Protein AF-A0A8T0D4L1-F1 (afdb_monomer_lite)

pLDDT: mean 74.95, std 20.28, range [28.84, 95.81]

Sequence (201 aa):
SPGDLHKNLSQYEAFLEKKTTILATTKYEVYATVGHDTTELNAVLRKLYRQISHYAAPSYHMQKLKQVLEDSMYRQNPDLQSMADAVQEFQHLSREDLDTINSHLRRGIDWLEERAHSARGNYSQIYTCARDDLVQYQKGINDSFRKLNNLLNDFKTQGRPPYQDHKSLISTYDSLNELPRFVIPDGTNSPHSNLRTPIRR

Foldseek 3Di:
DLVVLLVLLVVLLVLLVLLLVCQLPDDQFAPEPDGDDCPVVNVLSNVLSVQLVVLSHCDPLSVVLSVLSVVQVPDPDRDLVVNLVSLVVSLVVNVVSLVSNLVSLVVLLVVLCVQLVPDDDVSVVSSVLSSVLSVLSNVSSVVSSVVSNVVSVVSNVVVDDDDDDDDPCVVVSVVSPDPARDHDPYPPDDDDDDDDDGDDD

Secondary structure (DSSP, 8-state):
-HHHHHHHHHHHHHHHHHHHHHHHH-------SS----HHHHHHHHHHHHHHHHHHS--HHHHHHHHHHHHHHH-SS--HHHHHHHHHHHHHHHHHHHHHHHHHHHHHHHHHHHHHHH--THHHHHHHHHHHHHHHHHHHHHHHHHHHHHHHHHHHHTTS--------THHHHHHT--PPP-PPPPS--------------

Radius of gyration: 20.95 Å; chains: 1; bounding box: 54×30×58 Å

Organism: NCBI:txid34504

Structure (mmCIF, N/CA/C/O backbone):
data_AF-A0A8T0D4L1-F1
#
_entry.id   AF-A0A8T0D4L1-F1
#
loop_
_atom_site.group_PDB
_atom_site.id
_atom_site.type_symbol
_atom_site.label_atom_id
_atom_site.label_alt_id
_atom_site.label_comp_id
_atom_site.label_asym_id
_atom_site.label_entity_id
_atom_site.label_seq_id
_atom_site.pdbx_PDB_ins_code
_atom_site.Cartn_x
_atom_site.Cartn_y
_atom_site.Cartn_z
_atom_site.occupancy
_atom_site.B_iso_or_equiv
_atom_site.auth_seq_id
_atom_site.auth_comp_id
_atom_site.auth_asym_id
_atom_site.auth_atom_id
_atom_site.pdbx_PDB_model_num
ATOM 1 N N . SER A 1 1 ? 7.828 -7.654 -21.361 1.00 79.25 1 SER A N 1
ATOM 2 C CA . SER A 1 1 ? 8.547 -6.559 -22.055 1.00 79.25 1 SER A CA 1
ATOM 3 C C . SER A 1 1 ? 8.666 -5.336 -21.137 1.00 79.25 1 SER A C 1
ATOM 5 O O . SER A 1 1 ? 7.965 -5.316 -20.125 1.00 79.25 1 SER A O 1
ATOM 7 N N . PRO A 1 2 ? 9.508 -4.323 -21.440 1.00 84.44 2 PRO A N 1
ATOM 8 C CA . PRO A 1 2 ? 9.590 -3.095 -20.636 1.00 84.44 2 PRO A CA 1
ATOM 9 C C . PRO A 1 2 ? 8.248 -2.363 -20.507 1.00 84.44 2 PRO A C 1
ATOM 11 O O . PRO A 1 2 ? 7.887 -1.935 -19.414 1.00 84.44 2 PRO A O 1
ATOM 14 N N . GLY A 1 3 ? 7.457 -2.318 -21.586 1.00 84.19 3 GLY A N 1
ATOM 15 C CA . GLY A 1 3 ? 6.114 -1.727 -21.572 1.00 84.19 3 GLY A CA 1
ATOM 16 C C . GLY A 1 3 ? 5.126 -2.476 -20.673 1.00 84.19 3 GLY A C 1
ATOM 17 O O . GLY A 1 3 ? 4.360 -1.849 -19.939 1.00 84.19 3 GLY A O 1
ATOM 18 N N . ASP A 1 4 ? 5.181 -3.813 -20.651 1.00 85.88 4 ASP A N 1
ATOM 19 C CA . ASP A 1 4 ? 4.369 -4.600 -19.714 1.00 85.88 4 ASP A CA 1
ATOM 20 C C . ASP A 1 4 ? 4.767 -4.303 -18.268 1.00 85.88 4 ASP A C 1
ATOM 22 O O . ASP A 1 4 ? 3.900 -4.096 -17.419 1.00 85.88 4 ASP A O 1
ATOM 26 N N . LEU A 1 5 ? 6.069 -4.263 -17.971 1.00 87.44 5 LEU A N 1
ATOM 27 C CA . LEU A 1 5 ? 6.547 -3.992 -16.618 1.00 87.44 5 LEU A CA 1
ATOM 28 C C . LEU A 1 5 ? 6.148 -2.583 -16.161 1.00 87.44 5 LEU A C 1
ATOM 30 O O . LEU A 1 5 ? 5.635 -2.428 -15.054 1.00 87.44 5 LEU A O 1
ATOM 34 N N . HIS A 1 6 ? 6.271 -1.589 -17.043 1.00 89.31 6 HIS A N 1
ATOM 35 C CA . HIS A 1 6 ? 5.815 -0.223 -16.798 1.00 89.31 6 HIS A CA 1
ATOM 36 C C . HIS A 1 6 ? 4.321 -0.174 -16.439 1.00 89.31 6 HIS A C 1
ATOM 38 O O . HIS A 1 6 ? 3.927 0.400 -15.422 1.00 89.31 6 HIS A O 1
ATOM 44 N N . LYS A 1 7 ? 3.477 -0.858 -17.223 1.00 88.38 7 LYS A N 1
ATOM 45 C CA . LYS A 1 7 ? 2.037 -0.962 -16.951 1.00 88.38 7 LYS A CA 1
ATOM 46 C C . LYS A 1 7 ? 1.750 -1.606 -15.590 1.00 88.38 7 LYS A C 1
ATOM 48 O O . LYS A 1 7 ? 0.890 -1.117 -14.860 1.00 88.38 7 LYS A O 1
ATOM 53 N N . ASN A 1 8 ? 2.454 -2.683 -15.239 1.00 87.19 8 ASN A N 1
ATOM 54 C CA . ASN A 1 8 ? 2.268 -3.371 -13.957 1.00 87.19 8 ASN A CA 1
ATOM 55 C C . ASN A 1 8 ? 2.717 -2.510 -12.759 1.00 87.19 8 ASN A C 1
ATOM 57 O O . ASN A 1 8 ? 2.049 -2.529 -11.724 1.00 87.19 8 ASN A O 1
ATOM 61 N N . LEU A 1 9 ? 3.785 -1.715 -12.900 1.00 89.19 9 LEU A N 1
ATOM 62 C CA . LEU A 1 9 ? 4.226 -0.755 -11.878 1.00 89.19 9 LEU A CA 1
ATOM 63 C C . LEU A 1 9 ? 3.165 0.323 -11.623 1.00 89.19 9 LEU A C 1
ATOM 65 O O . LEU A 1 9 ? 2.813 0.578 -10.474 1.00 89.19 9 LEU A O 1
ATOM 69 N N . SER A 1 10 ? 2.593 0.903 -12.682 1.00 88.19 10 SER A N 1
ATOM 70 C CA . SER A 1 10 ? 1.508 1.889 -12.557 1.00 88.19 10 SER A CA 1
ATOM 71 C C . SER A 1 10 ? 0.244 1.301 -11.925 1.00 88.19 10 SER A C 1
ATOM 73 O O . SER A 1 10 ? -0.434 1.968 -11.149 1.00 88.19 10 SER A O 1
ATOM 75 N N . GLN A 1 11 ? -0.068 0.032 -12.198 1.00 86.94 11 GLN A N 1
ATOM 76 C CA . GLN A 1 11 ? -1.188 -0.652 -11.545 1.00 86.94 11 GLN A CA 1
ATOM 77 C C . GLN A 1 11 ? -0.941 -0.892 -10.053 1.00 86.94 11 GLN A C 1
ATOM 79 O O . GLN A 1 11 ? -1.855 -0.721 -9.248 1.00 86.94 11 GLN A O 1
ATOM 84 N N . TYR A 1 12 ? 0.275 -1.292 -9.682 1.00 87.06 12 TYR A N 1
ATOM 85 C CA . TYR A 1 12 ? 0.653 -1.473 -8.282 1.00 87.06 12 TYR A CA 1
ATOM 86 C C . TYR A 1 12 ? 0.586 -0.153 -7.502 1.00 87.06 12 TYR A C 1
ATOM 88 O O . TYR A 1 12 ? 0.026 -0.114 -6.409 1.00 87.06 12 TYR A O 1
ATOM 96 N N . GLU A 1 13 ? 1.085 0.935 -8.086 1.00 86.94 13 GLU A N 1
ATOM 97 C CA . GLU A 1 13 ? 0.996 2.282 -7.516 1.00 86.94 13 GLU A CA 1
ATOM 98 C C . GLU A 1 13 ? -0.461 2.717 -7.302 1.00 86.94 13 GLU A C 1
ATOM 100 O O . GLU A 1 13 ? -0.838 3.062 -6.183 1.00 86.94 13 GLU A O 1
ATOM 105 N N . ALA A 1 14 ? -1.312 2.600 -8.328 1.00 84.56 14 ALA A N 1
ATOM 106 C CA . ALA A 1 14 ? -2.732 2.933 -8.212 1.00 84.56 14 ALA A CA 1
ATOM 107 C C . ALA A 1 14 ? -3.452 2.078 -7.151 1.00 84.56 14 ALA A C 1
ATOM 109 O O . ALA A 1 14 ? -4.351 2.554 -6.453 1.00 84.56 14 ALA A O 1
ATOM 110 N N . PHE A 1 15 ? -3.064 0.805 -7.008 1.00 85.56 15 PHE A N 1
ATOM 111 C CA . PHE A 1 15 ? -3.585 -0.063 -5.955 1.00 85.56 15 PHE A CA 1
ATOM 112 C C . PHE A 1 15 ? -3.197 0.438 -4.559 1.00 85.56 15 PHE A C 1
ATOM 114 O O . PHE A 1 15 ? -4.075 0.529 -3.694 1.00 85.56 15 PHE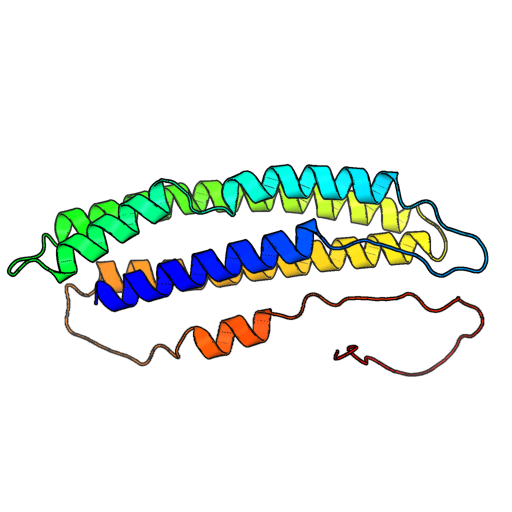 A O 1
ATOM 121 N N . LEU A 1 16 ? -1.916 0.760 -4.338 1.00 83.81 16 LEU A N 1
ATOM 122 C CA . LEU A 1 16 ? -1.438 1.287 -3.060 1.00 83.81 16 LEU A CA 1
ATOM 123 C C . LEU A 1 16 ? -2.171 2.578 -2.704 1.00 83.81 16 LEU A C 1
ATOM 125 O O . LEU A 1 16 ? -2.795 2.645 -1.647 1.00 83.81 16 LEU A O 1
ATOM 129 N N . GLU A 1 17 ? -2.191 3.546 -3.619 1.00 83.94 17 GLU A N 1
ATOM 130 C CA . GLU A 1 17 ? -2.853 4.834 -3.414 1.00 83.94 17 GLU A CA 1
ATOM 131 C C . GLU A 1 17 ? -4.328 4.654 -3.036 1.00 83.94 17 GLU A C 1
ATOM 133 O O . GLU A 1 17 ? -4.794 5.185 -2.021 1.00 83.94 17 GLU A O 1
ATOM 138 N N . LYS A 1 18 ? -5.066 3.843 -3.803 1.00 84.56 18 LYS A N 1
ATOM 139 C CA . LYS A 1 18 ? -6.480 3.557 -3.538 1.00 84.56 18 LYS A CA 1
ATOM 140 C C . LYS A 1 18 ? -6.676 2.933 -2.159 1.00 84.56 18 LYS A C 1
ATOM 142 O O . LYS A 1 18 ? -7.556 3.360 -1.410 1.00 84.56 18 LYS A O 1
ATOM 147 N N . LYS A 1 19 ? -5.889 1.912 -1.811 1.00 81.62 19 LYS A N 1
ATOM 148 C CA . LYS A 1 19 ? -6.039 1.195 -0.539 1.00 81.62 19 LYS A CA 1
ATOM 149 C C . LYS A 1 19 ? -5.670 2.059 0.653 1.00 81.62 19 LYS A C 1
ATOM 151 O O . LYS A 1 19 ? -6.431 2.086 1.620 1.00 81.62 19 LYS A O 1
ATOM 156 N N . THR A 1 20 ? -4.572 2.799 0.573 1.00 82.06 20 THR A N 1
ATOM 157 C CA . THR A 1 20 ? -4.165 3.729 1.627 1.00 82.06 20 THR A CA 1
ATOM 158 C C . THR A 1 20 ? -5.178 4.859 1.785 1.00 82.06 20 THR A C 1
ATOM 160 O O . THR A 1 20 ? -5.487 5.228 2.913 1.00 82.06 20 THR A O 1
ATOM 163 N N . THR A 1 21 ? -5.773 5.352 0.695 1.00 82.44 21 THR A N 1
ATOM 164 C CA . THR A 1 21 ? -6.824 6.384 0.739 1.00 82.44 21 THR A CA 1
ATOM 165 C C . THR A 1 21 ? -8.100 5.880 1.408 1.00 82.44 21 THR A C 1
ATOM 167 O O . THR A 1 21 ? -8.646 6.560 2.279 1.00 82.44 21 THR A O 1
ATOM 170 N N . ILE A 1 22 ? -8.581 4.683 1.048 1.00 79.75 22 ILE A N 1
ATOM 171 C CA . ILE A 1 22 ? -9.753 4.079 1.705 1.00 79.75 22 ILE A CA 1
ATOM 172 C C . ILE A 1 22 ? -9.481 3.941 3.200 1.00 79.75 22 ILE A C 1
ATOM 174 O O . ILE A 1 22 ? -10.296 4.354 4.021 1.00 79.75 22 ILE A O 1
ATOM 178 N N . LEU A 1 23 ? -8.308 3.418 3.547 1.00 77.50 23 LEU A N 1
ATOM 179 C CA . LEU A 1 23 ? -7.918 3.235 4.930 1.00 77.50 23 LEU A CA 1
ATOM 180 C C . LEU A 1 23 ? -7.874 4.586 5.678 1.00 77.50 23 LEU A C 1
ATOM 182 O O . LEU A 1 23 ? -8.521 4.731 6.708 1.00 77.50 23 LEU A O 1
ATOM 186 N N . ALA A 1 24 ? -7.235 5.607 5.099 1.00 76.50 24 ALA A N 1
ATOM 187 C CA . ALA A 1 24 ? -7.103 6.949 5.674 1.00 76.50 24 ALA A CA 1
ATOM 188 C C . ALA A 1 24 ? -8.431 7.692 5.893 1.00 76.50 24 ALA A C 1
ATOM 190 O O . ALA A 1 24 ? -8.534 8.540 6.782 1.00 76.50 24 ALA A O 1
ATOM 191 N N . THR A 1 25 ? -9.431 7.399 5.064 1.00 75.38 25 THR A N 1
ATOM 192 C CA . THR A 1 25 ? -10.739 8.071 5.074 1.00 75.38 25 THR A CA 1
ATOM 193 C C . THR A 1 25 ? -11.816 7.286 5.818 1.00 75.38 25 THR A C 1
ATOM 195 O O . THR A 1 25 ? -12.903 7.822 6.048 1.00 75.38 25 THR A O 1
ATOM 198 N N . THR A 1 26 ? -11.525 6.047 6.228 1.00 72.69 26 THR A N 1
ATOM 199 C CA . THR A 1 26 ? -12.453 5.221 7.002 1.00 72.69 26 THR A CA 1
ATOM 200 C C . THR A 1 26 ? -12.669 5.846 8.378 1.00 72.69 26 THR A C 1
ATOM 202 O O . THR A 1 26 ? -11.725 6.107 9.124 1.00 72.69 26 THR A O 1
ATOM 205 N N . LYS A 1 27 ? -13.936 6.111 8.701 1.00 69.31 27 LYS A N 1
ATOM 206 C CA . LYS A 1 27 ? -14.372 6.583 10.015 1.00 69.31 27 LYS A CA 1
ATOM 207 C C . LYS A 1 27 ? -15.094 5.449 10.719 1.00 69.31 27 LYS A C 1
ATOM 209 O O . LYS A 1 27 ? -16.016 4.869 10.151 1.00 69.31 27 LYS A O 1
ATOM 214 N N . TYR A 1 28 ? -14.691 5.173 11.951 1.00 68.56 28 TYR A N 1
ATOM 215 C CA . TYR A 1 28 ? -15.372 4.207 12.801 1.00 68.56 28 TYR A CA 1
ATOM 216 C C . TYR A 1 28 ? -16.406 4.963 13.635 1.00 68.56 28 TYR A C 1
ATOM 218 O O . TYR A 1 28 ? -16.060 5.745 14.526 1.00 68.56 28 TYR A O 1
ATOM 226 N N . GLU A 1 29 ? -17.675 4.770 13.288 1.00 60.88 29 GLU A N 1
ATOM 227 C CA . GLU A 1 29 ? -18.836 5.369 13.947 1.00 60.88 29 GLU A CA 1
ATOM 228 C C . GLU A 1 29 ? -19.690 4.262 14.572 1.00 60.88 29 GLU A C 1
ATOM 230 O O . GLU A 1 29 ? -19.845 3.185 13.994 1.00 60.88 29 GLU A O 1
ATOM 235 N N . VAL A 1 30 ? -20.264 4.530 15.747 1.00 52.62 30 VAL A N 1
ATOM 236 C CA . VAL A 1 30 ? -21.266 3.655 16.368 1.00 52.62 30 VAL A CA 1
ATOM 237 C C . VAL A 1 30 ? -22.594 4.375 16.348 1.00 52.62 30 VAL A C 1
ATOM 239 O O . VAL A 1 30 ? -22.732 5.438 16.952 1.00 52.62 30 VAL A O 1
ATOM 242 N N . TYR A 1 31 ? -23.578 3.766 15.702 1.00 47.50 31 TYR A N 1
ATOM 243 C CA . TYR A 1 31 ? -24.967 4.167 15.854 1.00 47.50 31 TYR A CA 1
ATOM 244 C C . TYR A 1 31 ? -25.522 3.400 17.049 1.00 47.50 31 TYR A C 1
ATOM 246 O O . TYR A 1 31 ? -25.991 2.277 16.909 1.00 47.50 31 TYR A O 1
ATOM 254 N N . ALA A 1 32 ? -25.369 3.993 18.232 1.00 48.28 32 ALA A N 1
ATOM 255 C CA . ALA A 1 32 ? -25.987 3.510 19.454 1.00 48.28 32 ALA A CA 1
ATOM 256 C C . ALA A 1 32 ? -26.901 4.585 20.038 1.00 48.28 32 ALA A C 1
ATOM 258 O O . ALA A 1 32 ? -26.626 5.781 19.909 1.00 48.28 32 ALA A O 1
ATOM 259 N N . THR A 1 33 ? -27.948 4.155 20.743 1.00 47.00 33 THR A N 1
ATOM 260 C CA . THR A 1 33 ? -28.832 5.025 21.554 1.00 47.00 33 THR A CA 1
ATOM 261 C C . THR A 1 33 ? -28.084 6.006 22.475 1.00 47.00 33 THR A C 1
ATOM 263 O O . THR A 1 33 ? -28.624 7.058 22.814 1.00 47.00 33 THR A O 1
ATOM 266 N N . VAL A 1 34 ? -26.828 5.711 22.833 1.00 53.38 34 VAL A N 1
ATOM 267 C CA . VAL A 1 34 ? -25.882 6.633 23.479 1.00 53.38 34 VAL A CA 1
ATOM 268 C C . VAL A 1 34 ? -24.641 6.750 22.595 1.00 53.38 34 VAL A C 1
ATOM 270 O O . VAL A 1 34 ? -23.974 5.747 22.345 1.00 53.38 34 VAL A O 1
ATOM 273 N N . GLY A 1 35 ? -24.306 7.961 22.139 1.00 56.28 35 GLY A N 1
ATOM 274 C CA . GLY A 1 35 ? -23.125 8.203 21.304 1.00 56.28 35 GLY A CA 1
ATOM 275 C C . GLY A 1 35 ? -21.854 7.630 21.938 1.00 56.28 35 GLY A C 1
ATOM 276 O O . GLY A 1 35 ? -21.604 7.818 23.128 1.00 56.28 35 GLY A O 1
ATOM 277 N N . HIS A 1 36 ? -21.075 6.877 21.164 1.00 65.31 36 HIS A N 1
ATOM 278 C CA . HIS A 1 36 ? -19.784 6.353 21.610 1.00 65.31 36 HIS A CA 1
ATOM 279 C C . HIS A 1 36 ? -18.668 7.270 21.118 1.00 65.31 36 HIS A C 1
ATOM 281 O O . HIS A 1 36 ? -18.621 7.616 19.937 1.00 65.31 36 HIS A O 1
ATOM 287 N N . ASP A 1 37 ? -17.773 7.666 22.021 1.00 71.44 37 ASP A N 1
ATOM 288 C CA . ASP A 1 37 ? -16.646 8.525 21.682 1.00 71.44 37 ASP A CA 1
ATOM 289 C C . ASP A 1 37 ? -15.528 7.691 21.043 1.00 71.44 37 ASP A C 1
ATOM 291 O O . ASP A 1 37 ? -14.798 6.960 21.711 1.00 71.44 37 ASP A O 1
ATOM 295 N N . THR A 1 38 ? -15.399 7.792 19.721 1.00 76.69 38 THR A N 1
ATOM 296 C CA . THR A 1 38 ? -14.335 7.137 18.946 1.00 76.69 38 THR A CA 1
ATOM 297 C C . THR A 1 38 ? -13.155 8.074 18.664 1.00 76.69 38 THR A C 1
ATOM 299 O O . THR A 1 38 ? -12.327 7.783 17.798 1.00 76.69 38 THR A O 1
ATOM 302 N N . THR A 1 39 ? -13.038 9.205 19.372 1.00 80.19 39 THR A N 1
ATOM 303 C CA . THR A 1 39 ? -12.002 10.224 19.124 1.00 80.19 39 THR A CA 1
ATOM 304 C C . THR A 1 39 ? -10.586 9.671 19.279 1.00 80.19 39 THR A C 1
ATOM 306 O O . THR A 1 39 ? -9.759 9.890 18.392 1.00 80.19 39 THR A O 1
ATOM 309 N N . GLU A 1 40 ? -10.303 8.919 20.349 1.00 83.81 40 GLU A N 1
ATOM 310 C CA . GLU A 1 40 ? -8.976 8.319 20.572 1.00 83.81 40 GLU A CA 1
ATOM 311 C C . GLU A 1 40 ? -8.621 7.325 19.458 1.00 83.81 40 GLU A C 1
ATOM 313 O O . GLU A 1 40 ? -7.561 7.440 18.840 1.00 83.81 40 GLU A O 1
ATOM 318 N N . LEU A 1 41 ? -9.539 6.404 19.141 1.00 84.56 41 LEU A N 1
ATOM 319 C CA . LEU A 1 41 ? -9.377 5.438 18.052 1.00 84.56 41 LEU A CA 1
ATOM 320 C C . LEU A 1 41 ? -9.070 6.147 16.729 1.00 84.56 41 LEU A C 1
ATOM 322 O O . LEU A 1 41 ? -8.075 5.851 16.069 1.00 84.56 41 LEU A O 1
ATOM 326 N N . ASN A 1 42 ? -9.897 7.127 16.361 1.00 82.06 42 ASN A N 1
ATOM 327 C CA .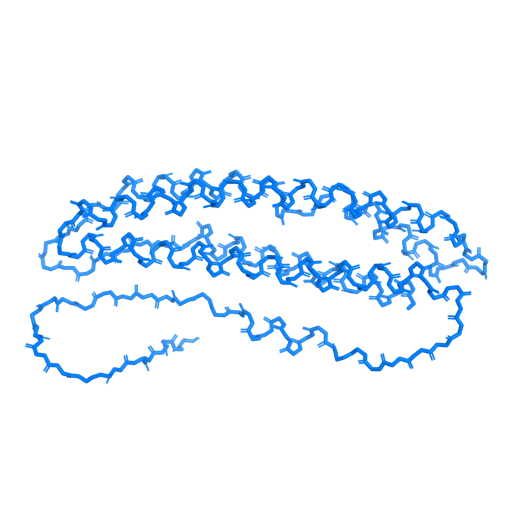 ASN A 1 42 ? -9.725 7.880 15.126 1.00 82.06 42 ASN A CA 1
ATOM 328 C C . ASN A 1 42 ? -8.398 8.658 15.110 1.00 82.06 42 ASN A C 1
ATOM 330 O O . ASN A 1 42 ? -7.777 8.778 14.055 1.00 82.06 42 ASN A O 1
ATOM 334 N N . ALA A 1 43 ? -7.926 9.173 16.249 1.00 85.12 43 ALA A N 1
ATOM 335 C CA . ALA A 1 43 ? -6.635 9.853 16.344 1.00 85.12 43 ALA A CA 1
ATOM 336 C C . ALA A 1 43 ? -5.451 8.890 16.139 1.00 85.12 43 ALA A C 1
ATOM 338 O O . ALA A 1 43 ? -4.532 9.206 15.376 1.00 85.12 43 ALA A O 1
ATOM 339 N N . VAL A 1 44 ? -5.489 7.708 16.765 1.00 87.31 44 VAL A N 1
ATOM 340 C CA . VAL A 1 44 ? -4.465 6.661 16.607 1.00 87.31 44 VAL A CA 1
ATOM 341 C C . VAL A 1 44 ? -4.406 6.179 15.162 1.00 87.31 44 VAL A C 1
ATOM 343 O O . VAL A 1 44 ? -3.330 6.159 14.562 1.00 87.31 44 VAL A O 1
ATOM 346 N N . LEU A 1 45 ? -5.561 5.874 14.570 1.00 87.44 45 LEU A N 1
ATOM 347 C CA . LEU A 1 45 ? -5.646 5.429 13.184 1.00 87.44 45 LEU A CA 1
ATOM 348 C C . LEU A 1 45 ? -5.150 6.505 12.216 1.00 87.44 45 LEU A C 1
ATOM 350 O O . LEU A 1 45 ? -4.312 6.218 11.369 1.00 87.44 45 LEU A O 1
ATOM 354 N N . ARG A 1 46 ? -5.538 7.775 12.397 1.00 86.12 46 ARG A N 1
ATOM 355 C CA . ARG A 1 46 ? -4.997 8.888 11.592 1.00 86.12 46 ARG A CA 1
ATOM 356 C C . ARG A 1 46 ? -3.477 8.988 11.679 1.00 86.12 46 ARG A C 1
ATOM 358 O O . ARG A 1 46 ? -2.832 9.254 10.666 1.00 86.12 46 ARG A O 1
ATOM 365 N N . LYS A 1 47 ? -2.894 8.802 12.867 1.00 89.81 47 LYS A N 1
ATOM 366 C CA . LYS A 1 47 ? -1.435 8.802 13.037 1.00 89.81 47 LYS A CA 1
ATOM 367 C C . LYS A 1 47 ? -0.798 7.643 12.272 1.00 89.81 47 LYS A C 1
ATOM 369 O O . LYS A 1 47 ? 0.154 7.879 11.532 1.00 89.81 47 LYS A O 1
ATOM 374 N N . LEU A 1 48 ? -1.343 6.435 12.407 1.00 90.19 48 LEU A N 1
ATOM 375 C CA . LEU A 1 48 ? -0.891 5.254 11.672 1.00 90.19 48 LEU A CA 1
ATOM 376 C C . LEU A 1 48 ? -0.958 5.479 10.155 1.00 90.19 48 LEU A C 1
ATOM 378 O O . LEU A 1 48 ? 0.003 5.207 9.441 1.00 90.19 48 LEU A O 1
ATOM 382 N N . TYR A 1 49 ? -2.054 6.052 9.661 1.00 86.06 49 TYR A N 1
ATOM 383 C CA . TYR A 1 49 ? -2.233 6.326 8.237 1.00 86.06 49 TYR A CA 1
ATOM 384 C C . TYR A 1 49 ? -1.223 7.330 7.704 1.00 86.06 49 TYR A C 1
ATOM 386 O O . TYR A 1 49 ? -0.677 7.096 6.635 1.00 86.06 49 TYR A O 1
ATOM 394 N N . ARG A 1 50 ? -0.903 8.389 8.460 1.00 86.75 50 ARG A N 1
ATOM 395 C CA . ARG A 1 50 ? 0.165 9.329 8.078 1.00 86.75 50 ARG A CA 1
ATOM 396 C C . ARG A 1 50 ? 1.531 8.651 7.982 1.00 86.75 50 ARG A C 1
ATOM 398 O O . ARG A 1 50 ? 2.314 8.989 7.102 1.00 86.75 50 ARG A O 1
ATOM 405 N N . GLN A 1 51 ? 1.817 7.713 8.886 1.00 89.06 51 GLN A N 1
ATOM 406 C CA . GLN A 1 51 ? 3.071 6.955 8.860 1.00 89.06 51 GLN A CA 1
ATOM 407 C C . GLN A 1 51 ? 3.142 6.054 7.623 1.00 89.06 51 GLN A C 1
ATOM 409 O O . GLN A 1 51 ? 4.157 6.037 6.942 1.00 89.06 51 GLN A O 1
ATOM 414 N N . ILE A 1 52 ? 2.049 5.364 7.291 1.00 87.75 52 ILE A N 1
ATOM 415 C CA . ILE A 1 52 ? 1.983 4.468 6.128 1.00 87.75 52 ILE A CA 1
ATOM 416 C C . ILE A 1 52 ? 1.969 5.248 4.807 1.00 87.75 52 ILE A C 1
ATOM 418 O O . ILE A 1 52 ? 2.622 4.837 3.851 1.00 87.75 52 ILE A O 1
ATOM 422 N N . SER A 1 53 ? 1.257 6.377 4.733 1.00 83.88 53 SER A N 1
ATOM 423 C CA . SER A 1 53 ? 1.100 7.152 3.494 1.00 83.88 53 SER A CA 1
ATOM 424 C C . SER A 1 53 ? 2.416 7.687 2.944 1.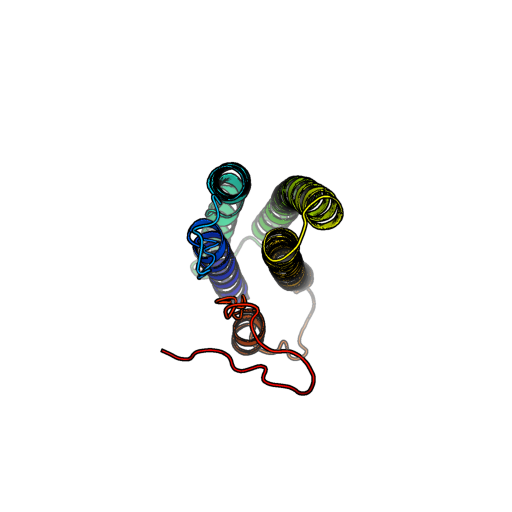00 83.88 53 SER A C 1
ATOM 426 O O . SER A 1 53 ? 2.519 7.903 1.742 1.00 83.88 53 SER A O 1
ATOM 428 N N . HIS A 1 54 ? 3.422 7.873 3.803 1.00 81.69 54 HIS A N 1
ATOM 429 C CA . HIS A 1 54 ? 4.762 8.270 3.376 1.00 81.69 54 HIS A CA 1
ATOM 430 C C . HIS A 1 54 ? 5.402 7.245 2.424 1.00 81.69 54 HIS A C 1
ATOM 432 O O . HIS A 1 54 ? 6.116 7.629 1.506 1.00 81.69 54 HIS A O 1
ATOM 438 N N . TYR A 1 55 ? 5.087 5.963 2.615 1.00 79.94 55 TYR A N 1
ATOM 439 C CA . TYR A 1 55 ? 5.651 4.840 1.863 1.00 79.94 55 TYR A CA 1
ATOM 440 C C . TYR A 1 55 ? 4.703 4.296 0.784 1.00 79.94 55 TYR A C 1
ATOM 442 O O . TYR A 1 55 ? 5.116 3.536 -0.085 1.00 79.94 55 TYR A O 1
ATOM 450 N N . ALA A 1 56 ? 3.416 4.649 0.848 1.00 70.75 56 ALA A N 1
ATOM 451 C CA . ALA A 1 56 ? 2.408 4.205 -0.116 1.00 70.75 56 ALA A CA 1
ATOM 452 C C . ALA A 1 56 ? 2.231 5.154 -1.317 1.00 70.75 56 ALA A C 1
ATOM 454 O O . ALA A 1 56 ? 1.549 4.801 -2.278 1.00 70.75 56 ALA A O 1
ATOM 455 N N . ALA A 1 57 ? 2.814 6.353 -1.254 1.00 67.31 57 ALA A N 1
ATOM 456 C CA . ALA A 1 57 ? 2.886 7.284 -2.375 1.00 67.31 57 ALA A CA 1
ATOM 457 C C . ALA A 1 57 ? 3.894 6.794 -3.436 1.00 67.31 57 ALA A C 1
ATOM 459 O O . ALA A 1 57 ? 4.743 5.953 -3.123 1.00 67.31 57 ALA A O 1
ATOM 460 N N . PRO A 1 58 ? 3.851 7.326 -4.674 1.00 68.25 58 PRO A N 1
ATOM 461 C CA . PRO A 1 58 ? 4.897 7.088 -5.662 1.00 68.25 58 PRO A CA 1
ATOM 462 C C . PRO A 1 58 ? 6.269 7.385 -5.054 1.00 68.25 58 PRO A C 1
ATOM 464 O O . PRO A 1 58 ? 6.604 8.544 -4.799 1.00 68.25 58 PRO A O 1
ATOM 467 N N . SER A 1 59 ? 7.060 6.346 -4.788 1.00 77.75 59 SER A N 1
ATOM 468 C CA . SER A 1 59 ? 8.412 6.546 -4.284 1.00 77.75 59 SER A CA 1
ATOM 469 C C . SER A 1 59 ? 9.295 7.083 -5.406 1.00 77.75 59 SER A C 1
ATOM 471 O O . SER A 1 59 ? 9.070 6.817 -6.592 1.00 77.75 59 SER A O 1
ATOM 473 N N . TYR A 1 60 ? 10.343 7.816 -5.037 1.00 82.69 60 TYR A N 1
ATOM 474 C CA . TYR A 1 60 ? 11.366 8.243 -5.991 1.00 82.69 60 TYR A CA 1
ATOM 475 C C . TYR A 1 60 ? 11.908 7.051 -6.806 1.00 82.69 60 TYR A C 1
ATOM 477 O O . TYR A 1 60 ? 12.092 7.143 -8.018 1.00 82.69 60 TYR A O 1
ATOM 485 N N . HIS A 1 61 ? 12.071 5.891 -6.163 1.00 83.75 61 HIS A N 1
ATOM 486 C CA . HIS A 1 61 ? 12.550 4.662 -6.799 1.00 83.75 61 HIS A CA 1
ATOM 487 C C . HIS A 1 61 ? 11.550 4.087 -7.814 1.00 83.75 61 HIS A C 1
ATOM 489 O O . HIS A 1 61 ? 11.964 3.616 -8.873 1.00 83.75 61 HIS A O 1
ATOM 495 N N . MET A 1 62 ? 10.241 4.166 -7.540 1.00 88.75 62 MET A N 1
ATOM 496 C CA . MET A 1 62 ? 9.190 3.791 -8.495 1.00 88.75 62 MET A CA 1
ATOM 497 C C . MET A 1 62 ? 9.258 4.652 -9.759 1.00 88.75 62 MET A C 1
ATOM 499 O O . MET A 1 62 ? 9.227 4.130 -10.872 1.00 88.75 62 MET A O 1
ATOM 503 N N . GLN A 1 63 ? 9.373 5.971 -9.588 1.00 89.94 63 GLN A N 1
ATOM 504 C CA . GLN A 1 63 ? 9.454 6.916 -10.705 1.00 89.94 63 GLN A CA 1
ATOM 505 C C . GLN A 1 63 ? 10.725 6.699 -11.529 1.00 89.94 63 GLN A C 1
ATOM 507 O O . GLN A 1 63 ? 10.656 6.631 -12.754 1.00 89.94 63 GLN A O 1
ATOM 512 N N . LYS A 1 64 ? 11.866 6.498 -10.859 1.00 90.31 64 LYS A N 1
ATOM 513 C CA . LYS A 1 64 ? 13.145 6.186 -11.504 1.00 90.31 64 LYS A CA 1
ATOM 514 C C . LYS A 1 64 ? 13.054 4.922 -12.362 1.00 90.31 64 LYS A C 1
ATOM 516 O O . LYS A 1 64 ? 13.458 4.947 -13.521 1.00 90.31 64 LYS A O 1
ATOM 521 N N . LEU A 1 65 ? 12.496 3.829 -11.828 1.00 92.25 65 LEU A N 1
ATOM 522 C CA . LEU A 1 65 ? 12.336 2.590 -12.594 1.00 92.25 65 LEU A CA 1
ATOM 523 C C . LEU A 1 65 ? 11.393 2.787 -13.787 1.00 92.25 65 LEU A C 1
ATOM 525 O O . LEU A 1 65 ? 11.702 2.338 -14.888 1.00 92.25 65 LEU A O 1
ATOM 529 N N . LYS A 1 66 ? 10.266 3.482 -13.595 1.00 91.88 66 LYS A N 1
ATOM 530 C CA . LYS A 1 66 ? 9.340 3.785 -14.692 1.00 91.88 66 LYS A CA 1
ATOM 531 C C . LYS A 1 66 ? 10.022 4.561 -15.817 1.00 91.88 66 LYS A C 1
ATOM 533 O O . LYS A 1 66 ? 9.904 4.151 -16.964 1.00 91.88 66 LYS A O 1
ATOM 538 N N . GLN A 1 67 ? 10.799 5.589 -15.482 1.00 91.88 67 GLN A N 1
ATOM 539 C CA . GLN A 1 67 ? 11.546 6.380 -16.458 1.00 91.88 67 GLN A CA 1
ATOM 540 C C . GLN A 1 67 ? 12.562 5.530 -17.234 1.00 91.88 67 GLN A C 1
ATOM 542 O O . GLN A 1 67 ? 12.615 5.600 -18.457 1.00 91.88 67 GLN A O 1
ATOM 547 N N . VAL A 1 68 ? 13.330 4.678 -16.546 1.00 91.12 68 VAL A N 1
ATOM 548 C CA . VAL A 1 68 ? 14.290 3.767 -17.197 1.00 91.12 68 VAL A CA 1
ATOM 549 C C . VAL A 1 68 ? 13.583 2.817 -18.174 1.00 91.12 68 VAL A C 1
ATOM 551 O O . VAL A 1 68 ? 14.074 2.576 -19.280 1.00 91.12 68 VAL A O 1
ATOM 554 N N . LEU A 1 69 ? 12.411 2.298 -17.798 1.00 90.38 69 LEU A N 1
ATOM 555 C CA . LEU A 1 69 ? 11.604 1.451 -18.676 1.00 90.38 69 LEU A CA 1
ATOM 556 C C . LEU A 1 69 ? 11.045 2.240 -19.861 1.00 90.38 69 LEU A C 1
ATOM 558 O O . LEU A 1 69 ? 11.112 1.742 -20.982 1.00 90.38 69 LEU A O 1
ATOM 562 N N . GLU A 1 70 ? 10.545 3.457 -19.649 1.00 91.00 70 GLU A N 1
ATOM 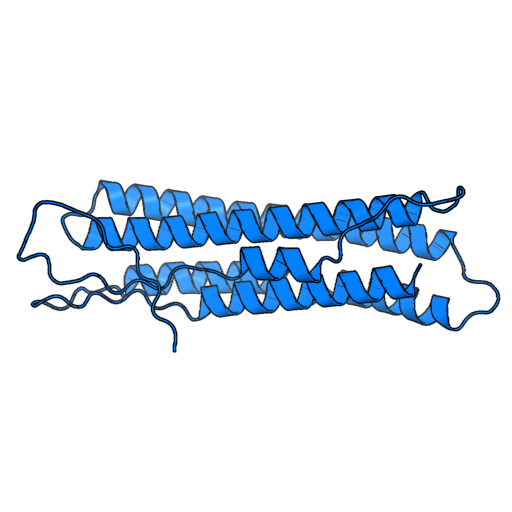563 C CA . GLU A 1 70 ? 10.067 4.333 -20.721 1.00 91.00 70 GLU A CA 1
ATOM 564 C C . GLU A 1 70 ? 11.164 4.654 -21.731 1.00 91.00 70 GLU A C 1
ATOM 566 O O . GLU A 1 70 ? 10.985 4.384 -22.918 1.00 91.00 70 GLU A O 1
ATOM 571 N N . ASP A 1 71 ? 12.328 5.106 -21.269 1.00 87.81 71 ASP A N 1
ATOM 572 C CA . ASP A 1 71 ? 13.482 5.394 -22.121 1.00 87.81 71 ASP A CA 1
ATOM 573 C C . ASP A 1 71 ? 13.894 4.172 -22.954 1.00 87.81 71 ASP A C 1
ATOM 575 O O . ASP A 1 71 ? 14.258 4.300 -24.125 1.00 87.81 71 ASP A O 1
ATOM 579 N N . SER A 1 72 ? 13.816 2.971 -22.373 1.00 86.44 72 SER A N 1
ATOM 580 C CA . SER A 1 72 ? 14.153 1.731 -23.075 1.00 86.44 72 SER A CA 1
ATOM 581 C C . SER A 1 72 ? 13.181 1.385 -24.208 1.00 86.44 72 SER A C 1
ATOM 583 O O . SER A 1 72 ? 13.606 0.798 -25.201 1.00 86.44 72 SER A O 1
ATOM 585 N N . MET A 1 73 ? 11.902 1.772 -24.103 1.00 85.81 73 MET A N 1
ATOM 586 C CA . MET A 1 73 ? 10.893 1.490 -25.135 1.00 85.81 73 MET A CA 1
ATOM 587 C C . MET A 1 73 ? 11.155 2.258 -26.436 1.00 85.81 73 MET A C 1
ATOM 589 O O . MET A 1 73 ? 10.758 1.795 -27.503 1.00 85.81 73 MET A O 1
ATOM 593 N N . TYR A 1 74 ? 11.819 3.415 -26.357 1.00 83.56 74 TYR A N 1
ATOM 594 C CA . TYR A 1 74 ? 12.096 4.279 -27.510 1.00 83.56 74 TYR A CA 1
ATOM 595 C C . TYR A 1 74 ? 13.490 4.069 -28.121 1.00 83.56 74 TYR A C 1
ATOM 597 O O . TYR A 1 74 ? 13.797 4.636 -29.171 1.00 83.56 74 TYR A O 1
ATOM 605 N N . ARG A 1 75 ? 14.352 3.259 -27.493 1.00 80.19 75 ARG A N 1
ATOM 606 C CA . ARG A 1 75 ? 15.704 2.972 -27.995 1.00 80.19 75 ARG A CA 1
ATOM 607 C C . ARG A 1 75 ? 15.698 1.772 -28.936 1.00 80.19 75 ARG A C 1
ATOM 609 O O . ARG A 1 75 ? 15.130 0.732 -28.628 1.00 80.19 75 ARG A O 1
ATOM 616 N N . GLN A 1 76 ? 16.430 1.885 -30.045 1.00 70.50 76 GLN A N 1
ATOM 617 C CA . GLN A 1 76 ? 16.663 0.756 -30.957 1.00 70.50 76 GLN A CA 1
ATOM 618 C C . GLN A 1 76 ? 17.489 -0.364 -30.300 1.00 70.50 76 GLN A C 1
ATOM 620 O O . GLN A 1 76 ? 17.245 -1.533 -30.568 1.00 70.50 76 GLN A O 1
ATOM 625 N N . ASN A 1 77 ? 18.425 0.000 -29.413 1.00 74.56 77 ASN A N 1
ATOM 626 C CA . ASN A 1 77 ? 19.246 -0.920 -28.622 1.00 74.56 77 ASN A CA 1
ATOM 627 C C . ASN A 1 77 ? 19.096 -0.579 -27.128 1.00 74.56 77 ASN A C 1
ATOM 629 O O . ASN A 1 77 ? 19.825 0.280 -26.622 1.00 74.56 77 ASN A O 1
ATOM 633 N N . PRO A 1 78 ? 18.116 -1.167 -26.425 1.00 77.62 78 PRO A N 1
ATOM 634 C CA . PRO A 1 78 ? 17.911 -0.913 -25.005 1.00 77.62 78 PRO A CA 1
ATOM 635 C C . PRO A 1 78 ? 19.045 -1.511 -24.159 1.00 77.62 78 PRO A C 1
ATOM 637 O O . PRO A 1 78 ? 19.486 -2.636 -24.393 1.00 77.62 78 PRO A O 1
ATOM 640 N N . ASP A 1 79 ? 19.493 -0.763 -23.149 1.00 82.06 79 ASP A N 1
ATOM 641 C CA . ASP A 1 79 ? 20.502 -1.225 -22.192 1.00 82.06 79 ASP A CA 1
ATOM 642 C C . ASP A 1 79 ? 19.856 -2.155 -21.156 1.00 82.06 79 ASP A C 1
ATOM 644 O O . ASP A 1 79 ? 19.269 -1.723 -20.160 1.00 82.06 79 ASP A O 1
ATOM 648 N N . LEU A 1 80 ? 19.936 -3.458 -21.433 1.00 82.06 80 LEU A N 1
ATOM 649 C CA . LEU A 1 80 ? 19.371 -4.503 -20.584 1.00 82.06 80 LEU A CA 1
ATOM 650 C C . LEU A 1 80 ? 20.010 -4.545 -19.189 1.00 82.06 80 LEU A C 1
ATOM 652 O O . LEU A 1 80 ? 19.316 -4.872 -18.226 1.00 82.06 80 LEU A O 1
ATOM 656 N N . GLN A 1 81 ? 21.298 -4.204 -19.067 1.00 82.62 81 GLN A N 1
ATOM 657 C CA . GLN A 1 81 ? 22.000 -4.240 -17.785 1.00 82.62 81 GLN A CA 1
ATOM 658 C C . GLN A 1 81 ? 21.540 -3.088 -16.894 1.00 82.62 81 GLN A C 1
ATOM 660 O O . GLN A 1 81 ? 21.147 -3.321 -15.755 1.00 82.62 81 GLN A O 1
ATOM 665 N N . SER A 1 82 ? 21.481 -1.871 -17.441 1.00 84.50 82 SER A N 1
ATOM 666 C CA . SER A 1 82 ? 20.972 -0.708 -16.708 1.00 84.50 82 SER A CA 1
ATOM 667 C C . SER A 1 82 ? 19.533 -0.919 -16.214 1.00 84.50 82 SER A C 1
ATOM 669 O O . SER A 1 82 ? 19.205 -0.560 -15.082 1.00 84.50 82 SER A O 1
ATOM 671 N N . MET A 1 83 ? 18.680 -1.565 -17.018 1.00 87.19 83 MET A N 1
ATOM 672 C CA . MET A 1 83 ? 17.329 -1.938 -16.586 1.00 87.19 83 MET A CA 1
ATOM 673 C C . MET A 1 83 ? 17.328 -2.975 -15.459 1.00 87.19 83 MET A C 1
ATOM 675 O O . MET A 1 83 ? 16.550 -2.843 -14.515 1.00 87.19 83 MET A O 1
ATOM 679 N N . ALA A 1 84 ? 18.174 -4.006 -15.539 1.00 86.88 84 ALA A N 1
ATOM 680 C CA . ALA A 1 84 ? 18.277 -5.023 -14.495 1.00 86.88 84 ALA A CA 1
ATOM 681 C C . ALA A 1 84 ? 18.754 -4.423 -13.161 1.00 86.88 84 ALA A C 1
ATOM 683 O O . ALA A 1 84 ? 18.179 -4.737 -12.115 1.00 86.88 84 ALA A O 1
ATOM 684 N N . ASP A 1 85 ? 19.729 -3.513 -13.209 1.00 88.56 85 ASP A N 1
ATOM 685 C CA . ASP A 1 85 ? 20.245 -2.799 -12.038 1.00 88.56 85 ASP A CA 1
ATOM 686 C C . ASP A 1 85 ? 19.157 -1.910 -11.413 1.00 88.56 85 ASP A C 1
ATOM 688 O O . ASP A 1 85 ? 18.931 -1.961 -10.202 1.00 88.56 85 ASP A O 1
ATOM 692 N N . ALA A 1 86 ? 18.407 -1.165 -12.236 1.00 90.19 86 ALA A N 1
ATOM 693 C CA . ALA A 1 86 ? 17.286 -0.343 -11.774 1.00 90.19 86 ALA A CA 1
ATOM 694 C C . ALA A 1 86 ? 16.166 -1.185 -11.137 1.00 90.19 86 ALA A C 1
ATOM 696 O O . ALA A 1 86 ? 15.584 -0.791 -10.124 1.00 90.19 86 ALA A O 1
ATOM 697 N N . VAL A 1 87 ? 15.872 -2.365 -11.697 1.00 91.75 87 VAL A N 1
ATOM 698 C CA . VAL A 1 87 ? 14.921 -3.320 -11.108 1.00 91.75 87 VAL A CA 1
ATOM 699 C C . VAL A 1 87 ? 15.422 -3.827 -9.757 1.00 91.75 87 VAL A C 1
ATOM 701 O O . VAL A 1 87 ? 14.645 -3.883 -8.803 1.00 91.75 87 VAL A O 1
ATOM 704 N N . GLN A 1 88 ? 16.700 -4.190 -9.654 1.00 91.31 88 GLN A N 1
ATOM 705 C CA . GLN A 1 88 ? 17.286 -4.686 -8.411 1.00 91.31 88 GLN A CA 1
ATOM 706 C C . GLN A 1 88 ? 17.271 -3.620 -7.308 1.00 91.31 88 GLN A C 1
ATOM 708 O O . GLN A 1 88 ? 16.872 -3.918 -6.180 1.00 91.31 88 GLN A O 1
ATOM 713 N N . GLU A 1 89 ? 17.650 -2.385 -7.637 1.00 91.06 89 GLU A N 1
ATOM 714 C CA . GLU A 1 89 ? 17.588 -1.239 -6.725 1.00 91.06 89 GLU A CA 1
ATOM 715 C C . GLU A 1 89 ? 16.150 -1.003 -6.239 1.00 91.06 89 GLU A C 1
ATOM 717 O O . GLU A 1 89 ? 15.900 -0.935 -5.034 1.00 91.06 89 GLU A O 1
ATOM 722 N N . PHE A 1 90 ? 15.181 -0.973 -7.160 1.00 92.12 90 PHE A N 1
ATOM 723 C CA . PHE A 1 90 ? 13.767 -0.819 -6.821 1.00 92.12 90 PHE A CA 1
ATOM 724 C C . PHE A 1 90 ? 13.262 -1.928 -5.885 1.00 92.12 90 PHE A C 1
ATOM 726 O O . PHE A 1 90 ? 12.560 -1.637 -4.915 1.00 92.12 90 PHE A O 1
ATOM 733 N N . GLN A 1 91 ? 13.608 -3.193 -6.152 1.00 92.12 91 GLN A N 1
ATOM 734 C CA . GLN A 1 91 ? 13.192 -4.331 -5.323 1.00 92.12 91 GLN A CA 1
ATOM 735 C C . GLN A 1 91 ? 13.745 -4.247 -3.902 1.00 92.12 91 GLN A C 1
ATOM 737 O O . GLN A 1 91 ? 13.022 -4.563 -2.956 1.00 92.12 91 GLN A O 1
ATOM 742 N N . HIS A 1 92 ? 15.010 -3.850 -3.756 1.00 91.38 92 HIS A N 1
ATOM 743 C CA . HIS A 1 92 ? 15.642 -3.703 -2.451 1.00 91.38 92 HIS A CA 1
ATOM 744 C C . HIS A 1 92 ? 14.952 -2.613 -1.627 1.00 91.38 92 HIS A C 1
ATOM 746 O O . HIS A 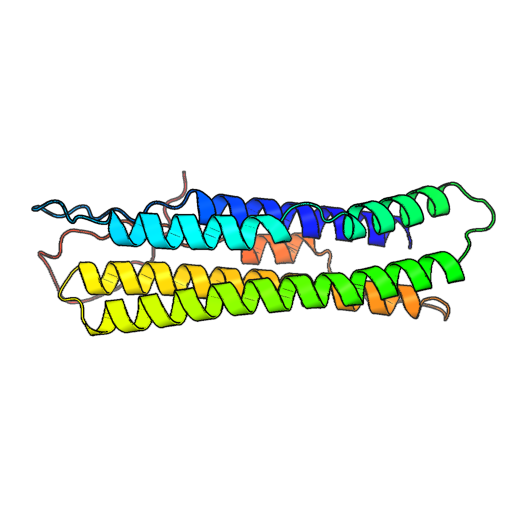1 92 ? 14.485 -2.890 -0.526 1.00 91.38 92 HIS A O 1
ATOM 752 N N . LEU A 1 93 ? 14.790 -1.420 -2.196 1.00 90.88 93 LEU A N 1
ATOM 753 C CA . LEU A 1 93 ? 14.246 -0.265 -1.476 1.00 90.88 93 LEU A CA 1
ATOM 754 C C . LEU A 1 93 ? 12.749 -0.426 -1.189 1.00 90.88 93 LEU A C 1
ATOM 756 O O . LEU A 1 93 ? 12.290 -0.200 -0.074 1.00 90.88 93 LEU A O 1
ATOM 760 N N . SER A 1 94 ? 11.987 -0.955 -2.149 1.00 89.81 94 SER A N 1
ATOM 761 C CA . SER A 1 94 ? 10.558 -1.217 -1.941 1.00 89.81 94 SER A CA 1
ATOM 762 C C . SER A 1 94 ? 10.301 -2.333 -0.921 1.00 89.81 94 SER A C 1
ATOM 764 O O . SER A 1 94 ? 9.225 -2.390 -0.325 1.00 89.81 94 SER A O 1
ATOM 766 N N . ARG A 1 95 ? 11.266 -3.243 -0.712 1.00 91.69 95 ARG A N 1
ATOM 767 C CA . ARG A 1 95 ? 11.197 -4.227 0.375 1.00 91.69 95 ARG A CA 1
ATOM 768 C C . ARG A 1 95 ? 11.357 -3.542 1.731 1.00 91.69 95 ARG A C 1
ATOM 770 O O . ARG A 1 95 ? 10.573 -3.845 2.624 1.00 91.69 95 ARG A O 1
ATOM 777 N N . GLU A 1 96 ? 12.318 -2.633 1.872 1.00 91.44 96 GLU A N 1
ATOM 778 C CA . GLU A 1 96 ? 12.525 -1.870 3.112 1.00 91.44 96 GLU A CA 1
ATOM 779 C C . GLU A 1 96 ? 11.303 -1.006 3.458 1.00 91.44 96 GLU A C 1
ATOM 781 O O . GLU A 1 96 ? 10.845 -0.997 4.608 1.00 91.44 96 GLU A O 1
ATOM 786 N N . ASP A 1 97 ? 10.709 -0.359 2.451 1.00 90.00 97 ASP A N 1
ATOM 787 C CA . ASP A 1 97 ? 9.453 0.384 2.592 1.00 90.00 97 ASP A CA 1
ATOM 788 C C . ASP A 1 97 ? 8.320 -0.532 3.079 1.00 90.00 97 ASP A C 1
ATOM 790 O O . ASP A 1 97 ? 7.609 -0.215 4.038 1.00 90.00 97 ASP A O 1
ATOM 794 N N . LEU A 1 98 ? 8.167 -1.710 2.462 1.00 91.62 98 LEU A N 1
ATOM 795 C CA . LEU A 1 98 ? 7.144 -2.683 2.846 1.00 91.62 98 LEU A CA 1
ATOM 796 C C . LEU A 1 98 ? 7.342 -3.204 4.276 1.00 91.62 98 LEU A C 1
ATOM 798 O O . LEU A 1 98 ? 6.366 -3.340 5.018 1.00 91.62 98 LEU A O 1
ATOM 802 N N . ASP A 1 99 ? 8.577 -3.497 4.674 1.00 93.50 99 ASP A N 1
ATOM 803 C CA . ASP A 1 99 ? 8.898 -3.960 6.026 1.00 93.50 99 ASP A CA 1
ATOM 804 C C . ASP A 1 99 ? 8.579 -2.874 7.065 1.00 93.50 99 ASP A C 1
ATOM 806 O O . ASP A 1 99 ? 7.998 -3.160 8.120 1.00 93.50 99 ASP A O 1
ATOM 810 N N . THR A 1 100 ? 8.842 -1.610 6.727 1.00 92.56 100 THR A N 1
ATOM 811 C CA . THR A 1 100 ? 8.482 -0.453 7.554 1.00 92.56 100 THR A CA 1
ATOM 812 C C . THR A 1 100 ? 6.964 -0.304 7.688 1.00 92.56 100 THR A C 1
ATOM 814 O O . THR A 1 100 ? 6.450 -0.200 8.807 1.00 92.56 100 THR A O 1
ATOM 817 N N . ILE A 1 101 ? 6.215 -0.380 6.580 1.00 91.31 101 ILE A N 1
ATOM 818 C CA . ILE A 1 101 ? 4.742 -0.372 6.597 1.00 91.31 101 ILE A CA 1
ATOM 819 C C . ILE A 1 101 ? 4.207 -1.519 7.466 1.00 91.31 101 ILE A C 1
ATOM 821 O O . ILE A 1 101 ? 3.338 -1.303 8.314 1.00 91.31 101 ILE A O 1
ATOM 825 N N . ASN A 1 102 ? 4.730 -2.735 7.292 1.00 94.50 102 ASN A N 1
ATOM 826 C CA . ASN A 1 102 ? 4.315 -3.912 8.056 1.00 94.50 102 ASN A CA 1
ATOM 827 C C . ASN A 1 102 ? 4.581 -3.756 9.559 1.00 94.50 102 ASN A C 1
ATOM 829 O O . ASN A 1 102 ? 3.753 -4.180 10.367 1.00 94.50 102 ASN A O 1
ATOM 833 N N . SER A 1 103 ? 5.694 -3.127 9.940 1.00 95.25 103 SER A N 1
ATOM 834 C CA . SER A 1 103 ? 6.015 -2.813 11.336 1.00 95.25 103 SER A CA 1
ATOM 835 C C . SER A 1 103 ? 5.002 -1.841 11.950 1.00 95.25 103 SER A C 1
ATOM 837 O O . SER A 1 103 ? 4.486 -2.083 13.044 1.00 95.25 103 SER A O 1
ATOM 839 N N . HIS A 1 104 ? 4.644 -0.776 11.225 1.00 93.56 104 HIS A N 1
ATOM 840 C CA . HIS A 1 104 ? 3.608 0.164 11.657 1.00 93.56 104 HIS A CA 1
ATOM 841 C C . HIS A 1 104 ? 2.234 -0.504 11.786 1.00 93.56 104 HIS A C 1
ATOM 843 O O . HIS A 1 104 ? 1.562 -0.325 12.803 1.00 93.56 104 HIS A O 1
ATOM 849 N N . LEU A 1 105 ? 1.839 -1.306 10.793 1.00 93.12 105 LEU A N 1
ATOM 850 C CA . LEU A 1 105 ? 0.576 -2.044 10.811 1.00 93.12 105 LEU A CA 1
ATOM 851 C C . LEU A 1 105 ? 0.502 -3.018 11.980 1.00 93.12 105 LEU A C 1
ATOM 853 O O . LEU A 1 105 ? -0.508 -3.026 12.673 1.00 93.12 105 LEU A O 1
ATOM 857 N N . ARG A 1 106 ? 1.570 -3.781 12.240 1.00 95.81 106 ARG A N 1
ATOM 858 C CA . ARG A 1 106 ? 1.616 -4.729 13.358 1.00 95.81 106 ARG A CA 1
ATOM 859 C C . ARG A 1 106 ? 1.374 -4.032 14.692 1.00 95.81 106 ARG A C 1
ATOM 861 O O . ARG A 1 106 ? 0.465 -4.422 15.405 1.00 95.81 106 ARG A O 1
ATOM 868 N N . ARG A 1 107 ? 2.080 -2.931 14.970 1.00 94.94 107 ARG A N 1
ATOM 869 C CA . ARG A 1 107 ? 1.856 -2.149 16.201 1.00 94.94 107 ARG A CA 1
ATOM 870 C C . ARG A 1 107 ? 0.413 -1.653 16.330 1.00 94.94 107 ARG A C 1
ATOM 872 O O . ARG A 1 107 ? -0.123 -1.618 17.431 1.00 94.94 107 ARG A O 1
ATOM 879 N N . GLY A 1 108 ? -0.205 -1.244 15.220 1.00 93.50 108 GLY A N 1
ATOM 880 C CA . GLY A 1 108 ? -1.609 -0.829 15.202 1.00 93.50 108 GLY A CA 1
ATOM 881 C C . GLY A 1 108 ? -2.572 -1.986 15.471 1.00 93.50 108 GLY A C 1
ATOM 882 O O . GLY A 1 108 ? -3.508 -1.826 16.248 1.00 93.50 108 GLY A O 1
ATOM 883 N N . ILE A 1 109 ? -2.327 -3.144 14.856 1.00 94.50 109 ILE A N 1
ATOM 884 C CA . ILE A 1 109 ? -3.104 -4.376 15.044 1.00 94.50 109 ILE A CA 1
ATOM 885 C C . ILE A 1 109 ? -3.022 -4.838 16.500 1.00 94.50 109 ILE A C 1
ATOM 887 O O . ILE A 1 109 ? -4.067 -5.042 17.111 1.00 94.50 109 ILE A O 1
ATOM 891 N N . ASP A 1 110 ? -1.814 -4.915 17.061 1.00 95.44 110 ASP A N 1
ATOM 892 C CA . ASP A 1 110 ? -1.579 -5.337 18.446 1.00 95.44 110 ASP A CA 1
ATOM 893 C C . ASP A 1 110 ? -2.303 -4.397 19.426 1.00 95.44 110 ASP A C 1
ATOM 895 O O . ASP A 1 110 ? -3.044 -4.842 20.300 1.00 95.44 110 ASP A O 1
ATOM 899 N N . TRP A 1 111 ? -2.188 -3.077 19.222 1.00 94.62 111 TRP A N 1
ATOM 900 C CA . TRP A 1 111 ? -2.894 -2.089 20.043 1.00 94.62 111 TRP A CA 1
ATOM 901 C C . TRP A 1 111 ? -4.419 -2.252 19.966 1.00 94.62 111 TRP A C 1
ATOM 903 O O . TRP A 1 111 ? -5.102 -2.199 20.988 1.00 94.62 111 TRP A O 1
ATOM 913 N N . LEU A 1 112 ? -4.979 -2.465 18.770 1.00 93.06 112 LEU A N 1
ATOM 914 C CA . LEU A 1 112 ? -6.421 -2.676 18.606 1.00 93.06 112 LEU A CA 1
ATOM 915 C C . LEU A 1 112 ? -6.884 -3.983 19.247 1.00 93.06 112 LEU A C 1
ATOM 917 O O . LEU A 1 112 ? -7.975 -4.032 19.810 1.00 93.06 112 LEU A O 1
ATOM 921 N N . GLU A 1 113 ? -6.061 -5.025 19.191 1.00 94.44 113 GLU A N 1
ATOM 922 C CA . GLU A 1 113 ? -6.338 -6.295 19.844 1.00 94.44 113 GLU A CA 1
ATOM 923 C C . GLU A 1 113 ? -6.376 -6.140 21.370 1.00 94.44 113 GLU A C 1
ATOM 925 O O . GLU A 1 113 ? -7.356 -6.543 21.998 1.00 94.44 113 GLU A O 1
ATOM 930 N N . GLU A 1 114 ? -5.391 -5.477 21.976 1.00 93.25 114 GLU A N 1
ATOM 931 C CA . GLU A 1 114 ? -5.384 -5.171 23.415 1.00 93.25 114 GLU A CA 1
ATOM 932 C C . GLU A 1 114 ? -6.608 -4.337 23.840 1.00 93.25 114 GLU A C 1
ATOM 934 O O . GLU A 1 114 ? -7.257 -4.604 24.863 1.00 93.25 114 GLU A O 1
ATOM 939 N N . ARG A 1 115 ? -6.977 -3.334 23.031 1.00 91.12 115 ARG A N 1
ATOM 940 C CA . ARG A 1 115 ? -8.162 -2.498 23.274 1.00 91.12 115 ARG A CA 1
ATOM 941 C C . ARG A 1 115 ? -9.463 -3.285 23.136 1.00 91.12 115 ARG A C 1
ATOM 943 O O . ARG A 1 115 ? -10.361 -3.106 23.955 1.00 91.12 115 ARG A O 1
ATOM 950 N N . ALA A 1 116 ? -9.564 -4.189 22.164 1.00 89.06 116 ALA A N 1
ATOM 951 C CA . ALA A 1 116 ? -10.737 -5.040 21.984 1.00 89.06 116 ALA A CA 1
ATOM 952 C C . ALA A 1 116 ? -10.961 -5.980 23.179 1.00 89.06 116 ALA A C 1
ATOM 954 O O . ALA A 1 116 ? -12.104 -6.148 23.605 1.00 89.06 116 ALA A O 1
ATOM 955 N N . HIS A 1 117 ? -9.888 -6.544 23.745 1.00 90.00 117 HIS A N 1
ATOM 956 C CA . HIS A 1 117 ? -9.960 -7.437 24.909 1.00 90.00 117 HIS A CA 1
ATOM 957 C C . HIS A 1 117 ? -10.362 -6.719 26.205 1.00 90.00 117 HIS A C 1
ATOM 959 O O . HIS A 1 117 ? -11.015 -7.308 27.064 1.00 90.00 117 HIS A O 1
ATOM 965 N N . SER A 1 118 ? -9.962 -5.455 26.361 1.00 87.75 118 SER A N 1
ATOM 966 C CA . SER A 1 118 ? -10.234 -4.657 27.567 1.00 87.75 118 SER A CA 1
ATOM 967 C C . SER A 1 118 ? -11.553 -3.877 27.507 1.00 87.75 118 SER A C 1
ATOM 969 O O . SER A 1 118 ? -12.114 -3.521 28.547 1.00 87.75 118 SER A O 1
ATOM 971 N N . ALA A 1 119 ? -12.074 -3.619 26.307 1.00 84.25 119 ALA A N 1
ATOM 972 C CA . ALA A 1 119 ? -13.330 -2.914 26.097 1.00 84.25 119 ALA A CA 1
ATOM 973 C C . ALA A 1 119 ? -14.563 -3.808 26.322 1.00 84.25 119 ALA A C 1
ATOM 975 O O . ALA A 1 119 ? -14.533 -5.020 26.125 1.00 84.25 119 ALA A O 1
ATOM 976 N N . ARG A 1 120 ? -15.693 -3.196 26.697 1.00 79.12 120 ARG A N 1
ATOM 977 C CA . ARG A 1 120 ? -16.985 -3.887 26.861 1.00 79.12 120 ARG A CA 1
ATOM 978 C C . ARG A 1 120 ? -17.972 -3.484 25.771 1.00 79.12 120 ARG A C 1
ATOM 980 O O . ARG A 1 120 ? -17.947 -2.352 25.287 1.00 79.12 120 ARG A O 1
ATOM 987 N N . GLY A 1 121 ? -18.876 -4.404 25.437 1.00 79.06 121 GLY A N 1
ATOM 988 C CA . GLY A 1 121 ? -19.981 -4.159 24.510 1.00 79.06 121 GLY A CA 1
ATOM 989 C C . GLY A 1 121 ? -19.506 -3.685 23.136 1.00 79.06 121 GLY A C 1
ATOM 990 O O . GLY A 1 121 ? -18.518 -4.189 22.600 1.00 79.06 121 GLY A O 1
ATOM 991 N N . ASN A 1 122 ? -20.197 -2.686 22.589 1.00 77.19 122 ASN A N 1
ATOM 992 C CA . ASN A 1 122 ? -19.956 -2.171 21.241 1.00 77.19 122 ASN A CA 1
ATOM 993 C C . ASN A 1 122 ? -18.515 -1.671 21.031 1.00 77.19 122 ASN A C 1
ATOM 995 O O . ASN A 1 122 ? -17.992 -1.816 19.933 1.00 77.19 122 ASN A O 1
ATOM 999 N N . TYR A 1 123 ? -17.820 -1.160 22.059 1.00 78.75 123 TYR A N 1
ATOM 1000 C CA . TYR A 1 123 ? -16.422 -0.725 21.911 1.00 78.75 123 TYR A CA 1
ATOM 1001 C C . TYR A 1 123 ? -15.473 -1.869 21.531 1.00 78.75 123 TYR A C 1
ATOM 1003 O O . TYR A 1 123 ? -14.604 -1.684 20.682 1.00 78.75 123 TYR A O 1
ATOM 1011 N N . SER A 1 124 ? -15.664 -3.063 22.102 1.00 85.00 124 SER A N 1
ATOM 1012 C CA . SER A 1 124 ? -14.865 -4.247 21.751 1.00 85.00 124 SER A CA 1
ATOM 1013 C C . SER A 1 124 ? -15.049 -4.630 20.279 1.00 85.00 124 SER A C 1
ATOM 1015 O O . SER A 1 124 ? -14.083 -4.935 19.574 1.00 85.00 124 SER A O 1
ATOM 1017 N N . GLN A 1 125 ? -16.285 -4.524 19.783 1.00 83.50 125 GLN A N 1
ATOM 1018 C CA . GLN A 1 125 ? -16.611 -4.781 18.382 1.00 83.50 125 GLN A CA 1
ATOM 1019 C C . GLN A 1 125 ? -15.963 -3.756 17.446 1.00 83.50 125 GLN A C 1
ATOM 1021 O O . GLN A 1 125 ? -15.374 -4.157 16.449 1.00 83.50 125 GLN A O 1
ATOM 1026 N N . ILE A 1 126 ? -15.983 -2.458 17.781 1.00 83.06 126 ILE A N 1
ATOM 1027 C CA . ILE A 1 126 ? -15.328 -1.420 16.963 1.00 83.06 126 ILE A CA 1
ATOM 1028 C C . ILE A 1 126 ? -13.830 -1.695 16.824 1.00 83.06 126 ILE A C 1
ATOM 1030 O O . ILE A 1 126 ? -13.300 -1.658 15.714 1.00 83.06 126 ILE A O 1
ATOM 1034 N N . TYR A 1 127 ? -13.143 -1.962 17.940 1.00 88.06 127 TYR A N 1
ATOM 1035 C CA . TYR A 1 127 ? -11.706 -2.231 17.921 1.00 88.06 127 TYR A CA 1
ATOM 1036 C C . TYR A 1 127 ? -11.387 -3.491 17.112 1.00 88.06 127 TYR A C 1
ATOM 1038 O O . TYR A 1 127 ? -10.432 -3.494 16.337 1.00 88.06 127 TYR A O 1
ATOM 1046 N N . THR A 1 128 ? -12.231 -4.520 17.221 1.00 88.12 128 THR A N 1
ATOM 1047 C CA . THR A 1 128 ? -12.127 -5.746 16.420 1.00 88.12 128 THR A CA 1
ATOM 1048 C C . THR A 1 128 ? -12.289 -5.455 14.927 1.00 88.12 128 THR A C 1
ATOM 1050 O O . THR A 1 128 ? -11.457 -5.884 14.135 1.00 88.12 128 THR A O 1
ATOM 1053 N N . CYS A 1 129 ? -13.295 -4.669 14.532 1.00 85.25 12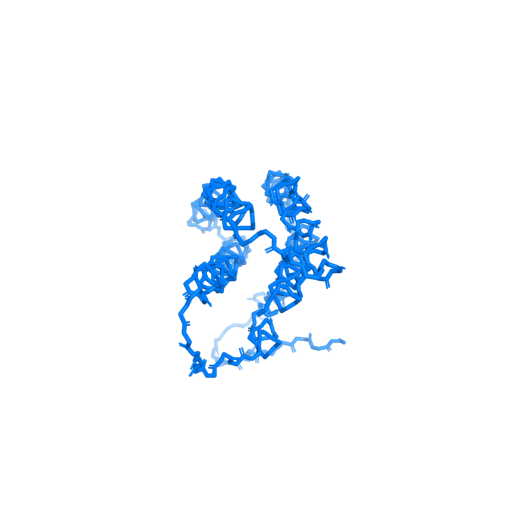9 CYS A N 1
ATOM 1054 C CA . CYS A 1 129 ? -13.492 -4.284 13.133 1.00 85.25 129 CYS A CA 1
ATOM 1055 C C . CYS A 1 129 ? -12.301 -3.488 12.587 1.00 85.25 129 CYS A C 1
ATOM 1057 O O . CYS A 1 129 ? -11.777 -3.820 11.528 1.00 85.25 129 CYS A O 1
ATOM 1059 N N . ALA A 1 130 ? -11.826 -2.484 13.331 1.00 87.75 130 ALA A N 1
ATOM 1060 C CA . ALA A 1 130 ? -10.668 -1.697 12.917 1.00 87.75 130 ALA A CA 1
ATOM 1061 C C . ALA A 1 130 ? -9.405 -2.557 12.774 1.00 87.75 130 ALA A C 1
ATOM 1063 O O . ALA A 1 130 ? -8.610 -2.357 11.853 1.00 87.75 130 ALA A O 1
ATOM 1064 N N . ARG A 1 131 ? -9.221 -3.535 13.670 1.00 92.06 131 ARG A N 1
ATOM 1065 C CA . ARG A 1 131 ? -8.109 -4.486 13.605 1.00 92.06 131 ARG A CA 1
ATOM 1066 C C . ARG A 1 131 ? -8.194 -5.314 12.331 1.00 92.06 131 ARG A C 1
ATOM 1068 O O . ARG A 1 131 ? -7.204 -5.431 11.613 1.00 92.06 131 ARG A O 1
ATOM 1075 N N . ASP A 1 132 ? -9.367 -5.866 12.048 1.00 89.12 132 ASP A N 1
ATOM 1076 C CA . ASP A 1 132 ? -9.585 -6.714 10.882 1.00 89.12 132 ASP A CA 1
ATOM 1077 C C . ASP A 1 132 ? -9.346 -5.935 9.577 1.00 89.12 132 ASP A C 1
ATOM 1079 O O . ASP A 1 132 ? -8.722 -6.468 8.658 1.00 89.12 132 ASP A O 1
ATOM 1083 N N . ASP A 1 133 ? -9.716 -4.652 9.517 1.00 85.81 133 ASP A N 1
ATOM 1084 C CA . ASP A 1 133 ? -9.411 -3.777 8.378 1.00 85.81 133 ASP A CA 1
ATOM 1085 C C . ASP A 1 133 ? -7.903 -3.555 8.190 1.00 85.81 133 ASP A C 1
ATOM 1087 O O . ASP A 1 133 ? -7.401 -3.632 7.061 1.00 85.81 133 ASP A O 1
ATOM 1091 N N . LEU A 1 134 ? -7.145 -3.342 9.275 1.00 90.12 134 LEU A N 1
ATOM 1092 C CA . LEU A 1 134 ? -5.681 -3.262 9.199 1.00 90.12 134 LEU A CA 1
ATOM 1093 C C . LEU A 1 134 ? -5.057 -4.586 8.739 1.00 90.12 134 LEU A C 1
ATOM 1095 O O . LEU A 1 134 ? -4.130 -4.567 7.927 1.00 90.12 134 LEU A O 1
ATOM 1099 N N . VAL A 1 135 ? -5.575 -5.727 9.203 1.00 91.06 135 VAL A N 1
ATOM 1100 C CA . VAL A 1 135 ? -5.121 -7.064 8.781 1.00 91.06 135 VAL A CA 1
ATOM 1101 C C . VAL A 1 135 ? -5.394 -7.289 7.291 1.00 91.06 135 VAL A C 1
ATOM 1103 O O . VAL A 1 135 ? -4.515 -7.759 6.563 1.00 91.06 135 VAL A O 1
ATOM 1106 N N . GLN A 1 136 ? -6.581 -6.924 6.800 1.00 87.06 136 GLN A N 1
ATOM 1107 C CA . GLN A 1 136 ? -6.914 -7.043 5.377 1.00 87.06 136 GLN A CA 1
ATOM 1108 C C . GLN A 1 136 ? -6.058 -6.117 4.514 1.00 87.06 136 GLN A C 1
ATOM 1110 O O . GLN A 1 136 ? -5.566 -6.532 3.461 1.00 87.06 136 GLN A O 1
ATOM 1115 N N . TYR A 1 137 ? -5.824 -4.884 4.969 1.00 86.75 137 TYR A N 1
ATOM 1116 C CA . TYR A 1 137 ? -4.908 -3.966 4.302 1.00 86.75 137 TYR A CA 1
ATOM 1117 C C . TYR A 1 137 ? -3.490 -4.547 4.233 1.00 86.75 137 TYR A C 1
ATOM 1119 O O . TYR A 1 137 ? -2.913 -4.615 3.146 1.00 86.75 137 TYR A O 1
ATOM 1127 N N . GLN A 1 138 ? -2.965 -5.056 5.355 1.00 91.12 138 GLN A N 1
ATOM 1128 C CA . GLN A 1 138 ? -1.653 -5.701 5.426 1.00 91.12 138 GLN A CA 1
ATOM 1129 C C . GLN A 1 138 ? -1.535 -6.874 4.446 1.00 91.12 138 GLN A C 1
ATOM 1131 O O . GLN A 1 138 ? -0.541 -7.012 3.729 1.00 91.12 138 GLN A O 1
ATOM 1136 N N . LYS A 1 139 ? -2.553 -7.732 4.386 1.00 90.06 139 LYS A N 1
ATOM 1137 C CA . LYS A 1 139 ? -2.584 -8.848 3.441 1.00 90.06 139 LYS A CA 1
ATOM 1138 C C . LYS A 1 139 ? -2.566 -8.349 1.993 1.00 90.06 139 LYS A C 1
ATOM 1140 O O . LYS A 1 139 ? -1.767 -8.830 1.190 1.00 90.06 139 LYS A O 1
ATOM 1145 N N . GLY A 1 140 ? -3.396 -7.355 1.677 1.00 86.50 140 GLY A N 1
ATOM 1146 C CA . GLY A 1 140 ? -3.518 -6.789 0.336 1.00 86.50 140 GLY A CA 1
ATOM 1147 C C . GLY A 1 140 ? -2.217 -6.183 -0.193 1.00 86.50 140 GLY A C 1
ATOM 1148 O O . GLY A 1 140 ? -1.847 -6.453 -1.339 1.00 86.50 140 GLY A O 1
ATOM 1149 N N . ILE A 1 141 ? -1.494 -5.413 0.628 1.00 87.94 141 ILE A N 1
ATOM 1150 C CA . ILE A 1 141 ? -0.201 -4.836 0.225 1.00 87.94 141 ILE A CA 1
ATOM 1151 C C . ILE A 1 141 ? 0.860 -5.924 0.018 1.00 87.94 141 ILE A C 1
ATOM 1153 O O . ILE A 1 141 ? 1.554 -5.915 -0.997 1.00 87.94 141 ILE A O 1
ATOM 1157 N N . ASN A 1 142 ? 0.927 -6.919 0.909 1.00 91.00 142 ASN A N 1
ATOM 1158 C CA . ASN A 1 142 ? 1.920 -7.991 0.834 1.00 91.00 142 ASN A CA 1
ATOM 1159 C C . ASN A 1 142 ? 1.689 -8.895 -0.383 1.00 91.00 142 ASN A C 1
ATOM 1161 O O . ASN A 1 142 ? 2.640 -9.273 -1.070 1.00 91.00 142 ASN A O 1
ATOM 1165 N N . ASP A 1 143 ? 0.432 -9.227 -0.681 1.00 89.25 143 ASP A N 1
ATOM 1166 C CA . ASP A 1 143 ? 0.074 -10.016 -1.860 1.00 89.25 143 ASP A CA 1
ATOM 1167 C C . ASP A 1 143 ? 0.382 -9.265 -3.161 1.00 89.25 143 ASP A C 1
ATOM 1169 O O . ASP A 1 143 ? 0.861 -9.866 -4.126 1.00 89.25 143 ASP A O 1
ATOM 1173 N N . SER A 1 144 ? 0.136 -7.956 -3.190 1.00 86.44 144 SER A N 1
ATOM 1174 C CA . SER A 1 144 ? 0.398 -7.111 -4.360 1.00 86.44 144 SER A CA 1
ATOM 1175 C C . SER A 1 144 ? 1.892 -6.931 -4.600 1.00 86.44 144 SER A C 1
ATOM 1177 O O . SER A 1 144 ? 2.359 -7.125 -5.723 1.00 86.44 144 SER A O 1
ATOM 1179 N N . PHE A 1 145 ? 2.662 -6.681 -3.538 1.00 90.06 145 PHE A N 1
ATOM 1180 C CA . PHE A 1 145 ? 4.116 -6.607 -3.625 1.00 90.06 145 PHE A CA 1
ATOM 1181 C C . PHE A 1 145 ? 4.723 -7.934 -4.080 1.00 90.06 145 PHE A C 1
ATOM 1183 O O . PHE A 1 145 ? 5.586 -7.950 -4.951 1.00 90.06 145 PHE A O 1
ATOM 1190 N N . ARG A 1 146 ? 4.242 -9.072 -3.558 1.00 91.00 146 ARG A N 1
ATOM 1191 C CA . ARG A 1 146 ? 4.706 -10.402 -3.987 1.00 91.00 146 ARG A CA 1
ATOM 1192 C C . ARG A 1 146 ? 4.514 -10.610 -5.490 1.00 91.00 146 ARG A C 1
ATOM 1194 O O . ARG A 1 146 ? 5.427 -11.087 -6.155 1.00 91.00 146 ARG A O 1
ATOM 1201 N N . LYS A 1 147 ? 3.348 -10.239 -6.028 1.00 88.06 147 LYS A N 1
ATOM 1202 C CA . LYS A 1 147 ? 3.059 -10.345 -7.468 1.00 88.06 147 LYS A CA 1
ATOM 1203 C C . LYS A 1 147 ? 3.977 -9.451 -8.294 1.00 88.06 147 LYS A C 1
ATOM 1205 O O . LYS A 1 147 ? 4.555 -9.931 -9.264 1.00 88.06 147 LYS A O 1
ATOM 1210 N N . LEU A 1 148 ? 4.144 -8.189 -7.892 1.00 89.88 148 LEU A N 1
ATOM 1211 C CA . LEU A 1 148 ? 5.062 -7.271 -8.563 1.00 89.88 148 LEU A CA 1
ATOM 1212 C C . LEU A 1 148 ? 6.498 -7.812 -8.538 1.00 89.88 148 LEU A C 1
ATOM 1214 O O . LEU A 1 148 ? 7.173 -7.828 -9.561 1.00 89.88 148 LEU A O 1
ATOM 1218 N N . ASN A 1 149 ? 6.946 -8.317 -7.390 1.00 91.25 149 ASN A N 1
ATOM 1219 C CA . ASN A 1 149 ? 8.283 -8.869 -7.224 1.00 91.25 149 ASN A CA 1
ATOM 1220 C C . ASN A 1 149 ? 8.532 -10.098 -8.112 1.00 91.25 149 ASN A C 1
ATOM 1222 O O . ASN A 1 149 ? 9.634 -10.254 -8.632 1.00 91.25 149 ASN A O 1
ATOM 1226 N N . ASN A 1 150 ? 7.520 -10.945 -8.318 1.00 90.06 150 ASN A N 1
ATOM 1227 C CA . ASN A 1 150 ? 7.611 -12.058 -9.263 1.00 90.06 150 ASN A CA 1
ATOM 1228 C C . ASN A 1 150 ? 7.799 -11.545 -10.696 1.00 90.06 150 ASN A C 1
ATOM 1230 O O . ASN A 1 150 ? 8.753 -11.948 -11.347 1.00 90.06 150 ASN A O 1
ATOM 1234 N N . LEU A 1 151 ? 6.993 -10.572 -11.133 1.00 89.31 151 LEU A N 1
ATOM 1235 C CA . LEU A 1 151 ? 7.123 -9.972 -12.467 1.00 89.31 151 LEU A CA 1
ATOM 1236 C C . LEU A 1 151 ? 8.488 -9.303 -12.687 1.00 89.31 151 LEU A C 1
ATOM 1238 O O . LEU A 1 151 ? 9.065 -9.409 -13.765 1.00 89.31 151 LEU A O 1
ATOM 1242 N N . LEU A 1 152 ? 9.021 -8.630 -11.665 1.00 90.31 152 LEU A N 1
ATOM 1243 C CA . LEU A 1 152 ? 10.360 -8.035 -11.697 1.00 90.31 152 LEU A CA 1
ATOM 1244 C C . LEU A 1 152 ? 11.453 -9.108 -11.813 1.00 90.31 152 LEU A C 1
ATOM 1246 O O . LEU A 1 152 ? 12.429 -8.927 -12.539 1.00 90.31 152 LEU A O 1
ATOM 1250 N N . ASN A 1 153 ? 11.291 -10.244 -11.132 1.00 89.94 153 ASN A N 1
ATOM 1251 C CA . ASN A 1 153 ? 12.202 -11.378 -11.270 1.00 89.94 153 ASN A CA 1
ATOM 1252 C C . ASN A 1 153 ? 12.111 -12.024 -12.655 1.00 89.94 153 ASN A C 1
ATOM 1254 O O . ASN A 1 153 ? 13.150 -12.308 -13.245 1.00 89.94 153 ASN A O 1
ATOM 1258 N N . ASP A 1 154 ? 10.906 -12.194 -13.196 1.00 85.88 154 ASP A N 1
ATOM 1259 C CA . ASP A 1 154 ? 10.696 -12.723 -14.545 1.00 85.88 154 ASP A CA 1
ATOM 1260 C C . ASP A 1 154 ? 11.306 -11.794 -15.599 1.00 85.88 154 ASP A C 1
ATOM 1262 O O . ASP A 1 154 ? 11.957 -12.240 -16.538 1.00 85.88 154 ASP A O 1
ATOM 1266 N N . PHE A 1 155 ? 11.181 -10.479 -15.413 1.00 84.44 155 PHE A N 1
ATOM 1267 C CA . PHE A 1 155 ? 11.800 -9.495 -16.295 1.00 84.44 155 PHE A CA 1
ATOM 1268 C C . PHE A 1 155 ? 13.333 -9.599 -16.305 1.00 84.44 155 PHE A C 1
ATOM 1270 O O . PHE A 1 155 ? 13.937 -9.578 -17.375 1.00 84.44 155 PHE A O 1
ATOM 1277 N N . LYS A 1 156 ? 13.967 -9.788 -15.139 1.00 81.12 156 LYS A N 1
ATOM 1278 C CA . LYS A 1 156 ? 15.422 -10.021 -15.049 1.00 81.12 156 LYS A CA 1
ATOM 1279 C C . LYS A 1 156 ? 15.855 -11.337 -15.708 1.00 81.12 156 LYS A C 1
ATOM 1281 O O . LYS A 1 156 ? 16.969 -11.422 -16.215 1.00 81.12 156 LYS A O 1
ATOM 1286 N N . THR A 1 157 ? 15.011 -12.373 -15.684 1.00 73.38 157 THR A N 1
ATOM 1287 C CA . THR A 1 157 ? 15.342 -13.703 -16.231 1.00 73.38 157 THR A CA 1
ATOM 1288 C C . THR A 1 157 ? 15.004 -13.863 -17.717 1.00 73.38 157 THR A C 1
ATOM 1290 O O . THR A 1 157 ? 15.590 -14.725 -18.373 1.00 73.38 157 THR A O 1
ATOM 1293 N N . GLN A 1 158 ? 14.155 -12.997 -18.288 1.00 62.50 158 GLN A N 1
ATOM 1294 C CA . GLN A 1 158 ? 13.772 -12.964 -19.712 1.00 62.50 158 GLN A CA 1
ATOM 1295 C C . GLN A 1 158 ? 14.910 -12.606 -20.699 1.00 62.50 158 GLN A C 1
ATOM 1297 O O . GLN A 1 158 ? 14.671 -12.482 -21.897 1.00 62.50 158 GLN A O 1
ATOM 1302 N N . GLY A 1 159 ? 16.171 -12.581 -20.250 1.00 51.25 159 GLY A N 1
ATOM 1303 C CA . GLY A 1 159 ? 17.347 -12.824 -21.099 1.00 51.25 159 GLY A CA 1
ATOM 1304 C C . GLY A 1 159 ? 17.486 -14.280 -21.599 1.00 51.25 159 GLY A C 1
ATOM 1305 O O . GLY A 1 159 ? 18.495 -14.619 -22.216 1.00 51.25 159 GLY A O 1
ATOM 1306 N N . ARG A 1 160 ? 16.504 -15.161 -21.337 1.00 34.00 160 ARG A N 1
ATOM 1307 C CA . ARG A 1 160 ? 16.364 -16.519 -21.904 1.00 34.00 160 ARG A CA 1
ATOM 1308 C C . ARG A 1 160 ? 14.912 -16.754 -22.408 1.00 34.00 160 ARG A C 1
ATOM 1310 O O . ARG A 1 160 ? 13.987 -16.225 -21.798 1.00 34.00 160 ARG A O 1
ATOM 1317 N N . PRO A 1 161 ? 14.708 -17.489 -23.529 1.00 30.91 161 PRO A N 1
ATOM 1318 C CA . PRO A 1 161 ? 13.453 -17.553 -24.319 1.00 30.91 161 PRO A CA 1
ATOM 1319 C C . PRO A 1 161 ? 12.242 -18.193 -23.585 1.00 30.91 161 PRO A C 1
ATOM 1321 O O . PRO A 1 161 ? 12.442 -18.814 -22.543 1.00 30.91 161 PRO A O 1
ATOM 1324 N N . PRO A 1 162 ? 10.985 -18.042 -24.084 1.00 49.91 162 PRO A N 1
ATOM 1325 C CA . PRO A 1 162 ? 9.899 -17.466 -23.277 1.00 49.91 162 PRO A CA 1
ATOM 1326 C C . PRO A 1 162 ? 8.716 -18.385 -22.887 1.00 49.91 162 PRO A C 1
ATOM 1328 O O . PRO A 1 162 ? 8.457 -19.406 -23.514 1.00 49.91 162 PRO A O 1
ATOM 1331 N N . TYR A 1 163 ? 7.908 -17.814 -21.974 1.00 37.91 163 TYR A N 1
ATOM 1332 C CA . TYR A 1 163 ? 6.437 -17.862 -21.824 1.00 37.91 163 TYR A CA 1
ATOM 1333 C C . TYR A 1 163 ? 5.759 -19.047 -21.110 1.00 37.91 163 TYR A C 1
ATOM 1335 O O . TYR A 1 163 ? 5.652 -20.141 -21.652 1.00 37.91 163 TYR A O 1
ATOM 1343 N N . GLN A 1 164 ? 5.103 -18.737 -19.981 1.00 35.50 164 GLN A N 1
ATOM 1344 C CA . GLN A 1 164 ? 3.773 -19.265 -19.652 1.00 35.50 164 GLN A CA 1
ATOM 1345 C C . GLN A 1 164 ? 2.878 -18.174 -19.036 1.00 35.50 164 GLN A C 1
ATOM 1347 O O . GLN A 1 164 ? 3.344 -17.286 -18.327 1.00 35.50 164 GLN A O 1
ATOM 1352 N N . ASP A 1 165 ? 1.591 -18.258 -19.379 1.00 38.34 165 ASP A N 1
ATOM 1353 C CA . ASP A 1 165 ? 0.458 -17.396 -19.030 1.00 38.34 165 ASP A CA 1
ATOM 1354 C C . ASP A 1 165 ? 0.504 -16.736 -17.642 1.00 38.34 165 ASP A C 1
ATOM 1356 O O . ASP A 1 165 ? 0.135 -17.331 -16.625 1.00 38.34 165 ASP A O 1
ATOM 1360 N N . HIS A 1 166 ? 0.798 -15.435 -17.603 1.00 45.31 166 HIS A N 1
ATOM 1361 C CA . HIS A 1 166 ? 0.424 -14.614 -16.458 1.00 45.31 166 HIS A CA 1
ATOM 1362 C C . HIS A 1 166 ? -0.961 -14.016 -16.696 1.00 45.31 166 HIS A C 1
ATOM 1364 O O . HIS A 1 166 ? -1.134 -13.070 -17.465 1.00 45.31 166 HIS A O 1
ATOM 1370 N N . LYS A 1 167 ? -1.963 -14.567 -15.996 1.00 43.50 167 LYS A N 1
ATOM 1371 C CA . LYS A 1 167 ? -3.276 -13.930 -15.828 1.00 43.50 167 LYS A CA 1
ATOM 1372 C C . LYS A 1 167 ? -3.071 -12.451 -15.494 1.00 43.50 167 LYS A C 1
ATOM 1374 O O . LYS A 1 167 ? -2.408 -12.118 -14.515 1.00 43.50 167 LYS A O 1
ATOM 1379 N N . SER A 1 168 ? -3.669 -11.591 -16.312 1.00 44.44 168 SER A N 1
ATOM 1380 C CA . SER A 1 168 ? -3.708 -10.145 -16.120 1.00 44.44 168 SER A CA 1
ATOM 1381 C C . SER A 1 168 ? -4.000 -9.783 -14.658 1.00 44.44 168 SER A C 1
ATOM 1383 O O . SER A 1 168 ? -5.004 -10.229 -14.090 1.00 44.44 168 SER A O 1
ATOM 1385 N N . LEU A 1 169 ? -3.149 -8.938 -14.060 1.00 48.31 169 LEU A N 1
ATOM 1386 C CA . LEU A 1 169 ? -3.331 -8.419 -12.700 1.00 48.31 169 LEU A CA 1
ATOM 1387 C C . LEU A 1 169 ? -4.714 -7.766 -12.489 1.00 48.31 169 LEU A C 1
ATOM 1389 O O . LEU A 1 169 ? -5.184 -7.711 -11.351 1.00 48.31 169 LEU A O 1
ATOM 1393 N N . ILE A 1 170 ? -5.388 -7.354 -13.575 1.00 43.75 170 ILE A N 1
ATOM 1394 C CA . ILE A 1 170 ? -6.736 -6.762 -13.595 1.00 43.75 170 ILE A CA 1
ATOM 1395 C C . ILE A 1 170 ? -7.727 -7.605 -12.777 1.00 43.75 170 ILE A C 1
ATOM 1397 O O . ILE A 1 170 ? -8.305 -7.108 -11.818 1.00 43.75 170 ILE A O 1
ATOM 1401 N N . SER A 1 171 ? -7.843 -8.909 -13.061 1.00 43.81 171 SER A N 1
ATOM 1402 C CA . SER A 1 171 ? -8.823 -9.779 -12.385 1.00 43.81 171 SER A CA 1
ATOM 1403 C C . SER A 1 171 ? -8.546 -9.956 -10.889 1.00 43.81 171 SER A C 1
ATOM 1405 O O . SER A 1 171 ? -9.444 -10.332 -10.137 1.00 43.81 171 SER A O 1
ATOM 1407 N N . THR A 1 172 ? -7.306 -9.735 -10.447 1.00 47.50 172 THR A N 1
ATOM 1408 C CA . THR A 1 172 ? -6.889 -10.076 -9.082 1.00 47.50 172 THR A CA 1
ATOM 1409 C C . THR A 1 172 ? -6.904 -8.861 -8.159 1.00 47.50 172 THR A C 1
ATOM 1411 O O . THR A 1 172 ? -7.197 -9.009 -6.973 1.00 47.50 172 THR A O 1
ATOM 1414 N N . TYR A 1 173 ? -6.640 -7.658 -8.678 1.00 47.22 173 TYR A N 1
ATOM 1415 C CA . TYR A 1 173 ? -6.826 -6.422 -7.913 1.00 47.22 173 TYR A CA 1
ATOM 1416 C C . TYR A 1 173 ? -8.306 -6.145 -7.624 1.00 47.22 173 TYR A C 1
ATOM 1418 O O . TYR A 1 173 ? -8.629 -5.667 -6.537 1.00 47.22 173 TYR A O 1
ATOM 1426 N N . ASP A 1 174 ? -9.208 -6.550 -8.524 1.00 46.66 174 ASP A N 1
ATOM 1427 C CA . ASP A 1 174 ? -10.653 -6.467 -8.295 1.00 46.66 174 ASP A CA 1
ATOM 1428 C C . ASP A 1 174 ? -11.127 -7.358 -7.139 1.00 46.66 174 ASP A C 1
ATOM 1430 O O . ASP A 1 174 ? -11.930 -6.914 -6.324 1.00 46.66 174 ASP A O 1
ATOM 1434 N N . SER A 1 175 ? -10.555 -8.556 -6.968 1.00 45.75 175 SER A N 1
ATOM 1435 C CA . SER A 1 175 ? -10.864 -9.423 -5.814 1.00 45.75 175 SER A CA 1
ATOM 1436 C C . SER A 1 175 ? -10.318 -8.917 -4.472 1.00 45.75 175 SER A C 1
ATOM 1438 O O . SER A 1 175 ? -10.806 -9.312 -3.418 1.00 45.75 175 SER A O 1
ATOM 1440 N N . LEU A 1 176 ? -9.314 -8.032 -4.493 1.00 47.47 176 LEU A N 1
ATOM 1441 C CA . LEU A 1 176 ? -8.730 -7.431 -3.291 1.00 47.47 176 LEU A CA 1
ATOM 1442 C C . LEU A 1 176 ? -9.441 -6.133 -2.893 1.00 47.47 176 LEU A C 1
ATOM 1444 O O . LEU A 1 176 ? -9.076 -5.554 -1.876 1.00 47.47 176 LEU A O 1
ATOM 1448 N N . ASN A 1 177 ? -10.417 -5.638 -3.669 1.00 46.38 177 ASN A N 1
ATOM 1449 C CA . ASN A 1 177 ? -10.989 -4.296 -3.512 1.00 46.38 177 ASN A CA 1
ATOM 1450 C C . ASN A 1 177 ? -11.953 -4.116 -2.330 1.00 46.38 177 ASN A C 1
ATOM 1452 O O . ASN A 1 177 ? -12.229 -2.971 -1.974 1.00 46.38 177 ASN A O 1
ATOM 1456 N N . GLU A 1 178 ? -12.391 -5.170 -1.653 1.00 47.53 178 GLU A N 1
ATOM 1457 C CA . GLU A 1 178 ? -13.354 -5.035 -0.557 1.00 47.53 178 GLU A CA 1
ATOM 1458 C C . GLU A 1 178 ? -12.636 -4.848 0.787 1.00 47.53 178 GLU A C 1
ATOM 1460 O O . GLU A 1 178 ? -12.178 -5.804 1.404 1.00 47.53 178 GLU A O 1
ATOM 1465 N N . LEU A 1 179 ? -12.506 -3.593 1.235 1.00 44.25 179 LEU A N 1
ATOM 1466 C CA . LEU A 1 179 ? -12.463 -3.327 2.675 1.00 44.25 179 LEU A CA 1
ATOM 1467 C C . LEU A 1 179 ? -13.925 -3.251 3.140 1.00 44.25 179 LEU A C 1
ATOM 1469 O O . LEU A 1 179 ? -14.684 -2.452 2.574 1.00 44.25 179 LEU A O 1
ATOM 1473 N N . PRO A 1 180 ? -14.362 -4.105 4.075 1.00 44.91 180 PRO A N 1
ATOM 1474 C CA . PRO A 1 180 ? -15.741 -4.103 4.529 1.00 44.91 180 PRO A CA 1
ATOM 1475 C C . PRO A 1 180 ? -16.053 -2.796 5.272 1.00 44.91 180 PRO A C 1
ATOM 1477 O O . PRO A 1 180 ? -15.417 -2.461 6.259 1.00 44.91 180 PRO A O 1
ATOM 1480 N N . ARG A 1 181 ? -17.066 -2.048 4.822 1.00 44.22 181 ARG A N 1
ATOM 1481 C CA . ARG A 1 181 ? -17.632 -0.935 5.603 1.00 44.22 181 ARG A CA 1
ATOM 1482 C C . ARG A 1 181 ? -18.737 -1.500 6.485 1.00 44.22 181 ARG A C 1
ATOM 1484 O O . ARG A 1 181 ? -19.703 -2.030 5.938 1.00 44.22 181 ARG A O 1
ATOM 1491 N N . PHE A 1 182 ? -18.630 -1.368 7.806 1.00 48.28 182 PHE A N 1
ATOM 1492 C CA . PHE A 1 182 ? -19.698 -1.794 8.712 1.00 48.28 182 PHE A CA 1
ATOM 1493 C C . PHE A 1 182 ? -20.286 -0.651 9.536 1.00 48.28 182 PHE A C 1
ATOM 1495 O O . PHE A 1 182 ? -19.579 0.140 10.153 1.00 48.28 182 PHE A O 1
ATOM 1502 N N . VAL A 1 183 ? -21.620 -0.633 9.534 1.00 42.59 183 VAL A N 1
ATOM 1503 C CA . VAL A 1 183 ? -22.499 0.029 10.499 1.00 42.59 183 VAL A CA 1
ATOM 1504 C C . VAL A 1 183 ? -22.884 -1.049 11.512 1.00 42.59 183 VAL A C 1
ATOM 1506 O O . VAL A 1 183 ? -23.403 -2.090 11.109 1.00 42.59 183 VAL A O 1
ATOM 1509 N N . ILE A 1 184 ? -22.606 -0.837 12.800 1.00 45.41 184 ILE A N 1
ATOM 1510 C CA . ILE A 1 184 ? -23.040 -1.746 13.873 1.00 45.41 184 ILE A CA 1
ATOM 1511 C C . ILE A 1 184 ? -24.516 -1.430 14.177 1.00 45.41 184 ILE A C 1
ATOM 1513 O O . ILE A 1 184 ? -24.796 -0.287 14.542 1.00 45.41 184 ILE A O 1
ATOM 1517 N N . PRO A 1 185 ? -25.466 -2.371 14.008 1.00 39.38 185 PRO A N 1
ATOM 1518 C CA . PRO A 1 185 ? -26.850 -2.169 14.429 1.00 39.38 185 PRO A CA 1
ATOM 1519 C C . PRO A 1 185 ? -26.949 -2.182 15.959 1.00 39.38 185 PRO A C 1
ATOM 1521 O O . PRO A 1 185 ? -26.248 -2.956 16.614 1.00 39.38 185 PRO A O 1
ATOM 1524 N N . ASP A 1 186 ? -27.839 -1.357 16.514 1.00 35.47 186 ASP A N 1
ATOM 1525 C CA . ASP A 1 186 ? -28.107 -1.284 17.953 1.00 35.47 186 ASP A CA 1
ATOM 1526 C C . ASP A 1 186 ? -28.403 -2.679 18.540 1.00 35.47 186 ASP A C 1
ATOM 1528 O O . ASP A 1 186 ? -29.227 -3.437 18.026 1.00 35.47 186 ASP A O 1
ATOM 1532 N N . GLY A 1 187 ? -27.704 -3.019 19.626 1.00 38.88 187 GLY A N 1
ATOM 1533 C CA . GLY A 1 187 ? -27.641 -4.353 20.237 1.00 38.88 187 GLY A CA 1
ATOM 1534 C C . GLY A 1 187 ? -28.915 -4.848 20.932 1.00 38.88 187 GLY A C 1
ATOM 1535 O O . GLY A 1 187 ? -28.839 -5.722 21.794 1.00 38.88 187 GLY A O 1
ATOM 1536 N N . THR A 1 188 ? -30.090 -4.337 20.582 1.00 37.19 188 THR A N 1
ATOM 1537 C CA . THR A 1 188 ? -31.380 -4.823 21.084 1.00 37.19 188 THR A CA 1
ATOM 1538 C C . THR A 1 188 ? -32.014 -5.780 20.081 1.00 37.19 188 THR A C 1
ATOM 1540 O O . THR A 1 188 ? -33.028 -5.467 19.469 1.00 37.19 188 THR A O 1
ATOM 1543 N N . ASN A 1 189 ? -31.374 -6.939 19.885 1.00 31.31 189 ASN A N 1
ATOM 1544 C CA . ASN A 1 189 ? -32.000 -8.263 19.738 1.00 31.31 189 ASN A CA 1
ATOM 1545 C C . ASN A 1 189 ? -30.966 -9.280 19.222 1.00 31.31 189 ASN A C 1
ATOM 1547 O O . ASN A 1 189 ? -30.524 -9.243 18.078 1.00 31.31 189 ASN A O 1
ATOM 1551 N N . SER A 1 190 ? -30.609 -10.236 20.071 1.00 30.73 190 SER A N 1
ATOM 1552 C CA . SER A 1 190 ? -30.074 -11.542 19.668 1.00 30.73 190 SER A CA 1
ATOM 1553 C C . SER A 1 190 ? -31.015 -12.611 20.231 1.00 30.73 190 SER A C 1
ATOM 1555 O O . SER A 1 190 ? -31.651 -12.327 21.247 1.00 30.73 190 SER A O 1
ATOM 1557 N N . PRO A 1 191 ? -31.104 -13.830 19.660 1.00 44.19 191 PRO A N 1
ATOM 1558 C CA . PRO A 1 191 ? -30.077 -14.477 18.841 1.00 44.19 191 PRO A CA 1
ATOM 1559 C C . PRO A 1 191 ? -30.604 -15.161 17.560 1.00 44.19 191 PRO A C 1
ATOM 1561 O O . PRO A 1 191 ? -31.794 -15.387 17.385 1.00 44.19 191 PRO A O 1
ATOM 1564 N N . HIS A 1 192 ? -29.650 -15.582 16.729 1.00 30.00 192 HIS A N 1
ATOM 1565 C CA . HIS A 1 192 ? -29.753 -16.437 15.540 1.00 30.00 192 HIS A CA 1
ATOM 1566 C C . HIS A 1 192 ? -29.800 -15.758 14.165 1.00 30.00 192 HIS A C 1
ATOM 1568 O O . HIS A 1 192 ? -30.695 -15.004 13.807 1.00 30.00 192 HIS A O 1
ATOM 1574 N N . SER A 1 193 ? -28.851 -16.233 13.355 1.00 29.91 193 SER A N 1
ATOM 1575 C CA . SER A 1 193 ? -28.828 -16.309 11.894 1.00 29.91 193 SER A CA 1
ATOM 1576 C C . SER A 1 193 ? -28.485 -15.046 11.097 1.00 29.91 193 SER A C 1
ATOM 1578 O O . SER A 1 193 ? -29.264 -14.116 10.969 1.00 29.91 193 SER A O 1
ATOM 1580 N N . ASN A 1 194 ? -27.284 -15.122 10.506 1.00 36.50 194 ASN A N 1
ATOM 1581 C CA . ASN A 1 194 ? -26.945 -14.777 9.126 1.00 36.50 194 ASN A CA 1
ATOM 1582 C C . ASN A 1 194 ? -27.602 -13.527 8.545 1.00 36.50 194 ASN A C 1
ATOM 1584 O O . ASN A 1 194 ? -28.749 -13.607 8.142 1.00 36.50 194 ASN A O 1
ATOM 1588 N N . LEU A 1 195 ? -26.815 -12.472 8.313 1.00 32.28 195 LEU A N 1
ATOM 1589 C CA . LEU A 1 195 ? -26.903 -11.662 7.090 1.00 32.28 195 LEU A CA 1
ATOM 1590 C C . LEU A 1 195 ? -25.604 -10.857 6.923 1.00 32.28 195 LEU A C 1
ATOM 1592 O O . LEU A 1 195 ? -25.463 -9.715 7.354 1.00 32.28 195 LEU A O 1
ATOM 1596 N N . ARG A 1 196 ? -24.623 -11.491 6.269 1.00 33.88 196 ARG A N 1
ATOM 1597 C CA . ARG A 1 196 ? -23.607 -10.770 5.498 1.00 33.88 196 ARG A CA 1
ATOM 1598 C C . ARG A 1 196 ? -24.339 -10.111 4.334 1.00 33.88 196 ARG A C 1
ATOM 1600 O O . ARG A 1 196 ? -24.736 -10.811 3.407 1.00 33.88 196 ARG A O 1
ATOM 1607 N N . THR A 1 197 ? -24.469 -8.792 4.351 1.00 29.55 197 THR A N 1
ATOM 1608 C CA . THR A 1 197 ? -24.861 -8.056 3.146 1.00 29.55 197 THR A CA 1
ATOM 1609 C C . THR A 1 197 ? -23.960 -6.839 2.985 1.00 29.55 197 THR A C 1
ATOM 1611 O O . THR A 1 197 ? -24.010 -5.944 3.827 1.00 29.55 197 THR A O 1
ATOM 1614 N N . PRO A 1 198 ? -23.115 -6.790 1.940 1.00 28.84 198 PRO A N 1
ATOM 1615 C CA . PRO A 1 198 ? -22.392 -5.579 1.594 1.00 28.84 198 PRO A CA 1
ATOM 1616 C C . PRO A 1 198 ? -23.376 -4.547 1.028 1.00 28.84 198 PRO A C 1
ATOM 1618 O O . PRO A 1 198 ? -24.183 -4.852 0.147 1.00 28.84 198 PRO A O 1
ATOM 1621 N N . ILE A 1 199 ? -23.309 -3.315 1.532 1.00 34.38 199 ILE A N 1
ATOM 1622 C CA . ILE A 1 199 ? -24.086 -2.190 1.005 1.00 34.38 199 ILE A CA 1
ATOM 1623 C C . ILE A 1 199 ? -23.436 -1.746 -0.312 1.00 34.38 199 ILE A C 1
ATOM 1625 O O . ILE A 1 199 ? -22.365 -1.139 -0.307 1.00 34.38 199 ILE A O 1
ATOM 1629 N N . ARG A 1 200 ? -24.087 -2.041 -1.443 1.00 30.70 200 ARG A N 1
ATOM 1630 C CA . ARG A 1 200 ? -23.814 -1.380 -2.728 1.00 30.70 200 ARG A CA 1
ATOM 1631 C C . ARG A 1 200 ? -24.501 -0.012 -2.733 1.00 30.70 200 ARG A C 1
ATOM 1633 O O . ARG A 1 200 ? -25.713 0.060 -2.540 1.00 30.70 200 ARG A O 1
ATOM 1640 N N . ARG A 1 201 ? -23.735 1.049 -2.973 1.00 36.56 201 ARG A N 1
ATOM 1641 C CA . ARG A 1 201 ? -24.234 2.282 -3.589 1.00 36.56 201 ARG A CA 1
ATOM 1642 C C . ARG A 1 201 ? -23.553 2.433 -4.933 1.00 36.56 201 ARG A C 1
ATOM 1644 O O . ARG A 1 201 ? -22.335 2.147 -4.975 1.00 36.56 201 ARG A O 1
#